Protein AF-A0A852PTX3-F1 (afdb_monomer_lite)

Foldseek 3Di:
DDDDDPDDPDPVVVVVVVVVVVCVVVVVVVVVVVVVVVVVVVVPDDPVNDPVQDDVVVVVVVVLCVPPDPVFFADDDPDSVVQVCCCVVPVDRPDFGCAQLQPRDGNAWHWAFLQDVVNVGDPDPLRTGTHHPVVSVCQVQLNDFLQSQQSHDNPSHDPVSSCSCVPPSVVSNVVVVVVVDPDDPDDQDPDPDLVNLVVLLVLCPRHAPAQDKGFPVSSLVVDDPVCSVVNVVQVVLCCVVVQWPWDDDDPTIIIHGHDRVV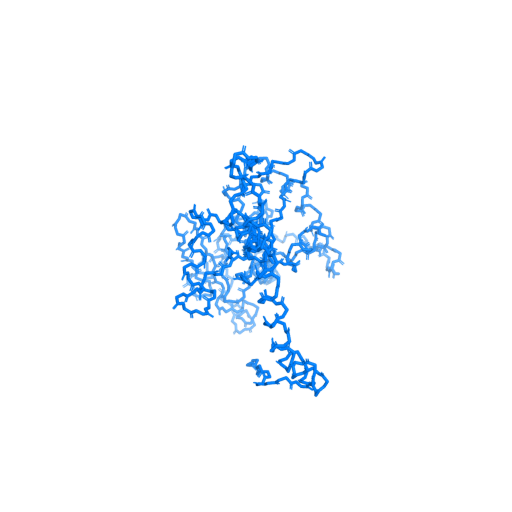VVCVVPVVSRRD

Radius of gyration: 26.73 Å; chains: 1; bounding box: 61×45×74 Å

Sequence (274 aa):
MIIYPKYPNDIYELEKIQNLLDKIPLYENKLQYLIHLVDQLISKVDRDMINPYLYPKDIGDIITKSFFVDIENKPHYKSAIDVFIDIRKYGVVKNRNISCEICGENRTIDKCHIVPRRLKGADHDKNYLYLCPTHHRLFDRFMLSKDEWCRIDWSDKFEISQKYALLTIYELHCRFWNNCSGYTRLEVPEDITEEFTLYLIDIVSECLPLGVGVYEKNFFSLLEDDSIPLMKIFIKVLIKNKVIFKFKNGKKNILLLQEDPKLLFQRNPNFFYI

InterPro domains:
  IPR003615 HNH nuclease [PF13391] (100-145)
  IPR003615 HNH nuclease [cd00085] (92-138)

Secondary structure (DSSP, 8-state):
-----SS-S-HHHHHHHHHHHHTHHHHHHHHHHHHHHHHHHHHHS-TTTS-TT--HHHHHHHHHHHHH--GGG-S--S-HHHHHHHHHHHSS---PPPPPTTT---SS-EEEESS-GGGT--SSGGGEEEE-HHHHHHHHTT---HHHHHHS--TTS-HHHHHHIIIIIIHHHHHHHHHH---------SS--HHHHHHHHHHHHHHS-BT-EEEHHHHHHTS-GGGHHHHHHHHHHHHHTTSEEEEEETTEEEEEE-S-HHHHHHH-GGGT--

Organism: Haemophilus haemolyticus (NCBI:txid726)

pLDDT: mean 73.8, std 17.06, range [30.17, 95.44]

Structure (mmCIF, N/CA/C/O backbone):
data_AF-A0A852PTX3-F1
#
_entry.id   AF-A0A852PTX3-F1
#
loop_
_atom_site.group_PDB
_atom_site.id
_atom_site.type_symbol
_atom_site.label_atom_id
_atom_site.label_alt_id
_atom_site.label_comp_id
_atom_site.label_asym_id
_atom_site.label_entity_id
_atom_site.label_seq_id
_atom_site.pdbx_PDB_ins_code
_atom_site.Cartn_x
_atom_site.Cartn_y
_atom_site.Cartn_z
_atom_site.occupancy
_atom_site.B_iso_or_equiv
_atom_site.auth_seq_id
_atom_site.auth_comp_id
_atom_site.auth_asym_id
_atom_site.auth_atom_id
_atom_site.pdbx_PDB_model_num
ATOM 1 N N . MET A 1 1 ? -15.906 -21.157 1.021 1.00 32.91 1 MET A N 1
ATOM 2 C CA . MET A 1 1 ? -15.021 -22.165 0.396 1.00 32.91 1 MET A CA 1
ATOM 3 C C . MET A 1 1 ? -15.110 -21.962 -1.111 1.00 32.91 1 MET A C 1
ATOM 5 O O . MET A 1 1 ? -16.145 -22.266 -1.684 1.00 32.91 1 MET A O 1
ATOM 9 N N . ILE A 1 2 ? -14.118 -21.316 -1.730 1.00 30.17 2 ILE A N 1
ATOM 10 C CA . ILE A 1 2 ? -14.159 -21.002 -3.167 1.00 30.17 2 ILE A CA 1
ATOM 11 C C . ILE A 1 2 ? -13.694 -22.247 -3.920 1.00 30.17 2 ILE A C 1
ATOM 13 O O . ILE A 1 2 ? -12.537 -22.649 -3.809 1.00 30.17 2 ILE A O 1
ATOM 17 N N . ILE A 1 3 ? -14.617 -22.892 -4.631 1.00 39.69 3 ILE A N 1
ATOM 18 C CA . ILE A 1 3 ? -14.316 -24.029 -5.499 1.00 39.69 3 ILE A CA 1
ATOM 19 C C . ILE A 1 3 ? -13.755 -23.441 -6.794 1.00 39.69 3 ILE A C 1
ATOM 21 O O . ILE A 1 3 ? -14.498 -22.877 -7.593 1.00 39.69 3 ILE A O 1
ATOM 25 N N . TYR A 1 4 ? -12.439 -23.525 -6.983 1.00 34.66 4 TYR A N 1
ATOM 26 C CA . TYR A 1 4 ? -11.831 -23.206 -8.273 1.00 34.66 4 TYR A CA 1
ATOM 27 C C . TYR A 1 4 ? -12.361 -24.177 -9.343 1.00 34.66 4 TYR A C 1
ATOM 29 O O . TYR A 1 4 ? -12.444 -25.381 -9.069 1.00 34.66 4 TYR A O 1
ATOM 37 N N . PRO A 1 5 ? -12.705 -23.702 -10.553 1.00 41.44 5 PRO A N 1
ATOM 38 C CA . PRO A 1 5 ? -13.064 -24.592 -11.648 1.00 41.44 5 PRO A CA 1
ATOM 39 C C . PRO A 1 5 ? -11.854 -25.460 -12.002 1.00 41.44 5 PRO A C 1
ATOM 41 O O . PRO A 1 5 ? -10.732 -24.969 -12.122 1.00 41.44 5 PRO A O 1
ATOM 44 N N . LYS A 1 6 ? -12.075 -26.775 -12.104 1.00 51.38 6 LYS A N 1
ATOM 45 C CA . LYS A 1 6 ? -10.986 -27.749 -12.219 1.00 51.38 6 LYS A CA 1
ATOM 46 C C . LYS A 1 6 ? -10.298 -27.768 -13.587 1.00 51.38 6 LYS A C 1
ATOM 48 O O . LYS A 1 6 ? -9.171 -28.222 -13.602 1.00 51.38 6 LYS A O 1
ATOM 53 N N . TYR A 1 7 ? -10.910 -27.293 -14.675 1.00 53.22 7 TYR A N 1
ATOM 54 C CA . TYR A 1 7 ? -10.363 -27.226 -16.049 1.00 53.22 7 TYR A CA 1
ATOM 55 C C . TYR A 1 7 ? -11.275 -26.308 -16.913 1.00 53.22 7 TYR A C 1
ATOM 57 O O . TYR A 1 7 ? -12.363 -25.973 -16.436 1.00 53.22 7 TYR A O 1
ATOM 65 N N . PRO A 1 8 ? -10.852 -25.830 -18.108 1.00 50.97 8 PRO A N 1
ATOM 66 C CA . PRO A 1 8 ? -11.501 -24.708 -18.806 1.00 50.97 8 PRO A CA 1
ATOM 67 C C . PRO A 1 8 ? -12.912 -25.043 -19.322 1.00 50.97 8 PRO A C 1
ATOM 69 O O . PRO A 1 8 ? -13.149 -26.122 -19.857 1.00 50.97 8 PRO A O 1
ATOM 72 N N . ASN A 1 9 ? -13.840 -24.093 -19.158 1.00 54.03 9 ASN A N 1
ATOM 73 C CA . ASN A 1 9 ? -15.271 -24.216 -19.486 1.00 54.03 9 ASN A CA 1
ATOM 74 C C . ASN A 1 9 ? -15.617 -23.830 -20.938 1.00 54.03 9 ASN A C 1
ATOM 76 O O . ASN A 1 9 ? -16.797 -23.739 -21.272 1.00 54.03 9 ASN A O 1
ATOM 80 N N . ASP A 1 10 ? -14.622 -23.571 -21.787 1.00 69.44 10 ASP A N 1
ATOM 81 C CA . ASP A 1 10 ? -14.840 -23.080 -23.145 1.00 69.44 10 ASP A CA 1
ATOM 82 C C . ASP A 1 10 ? -14.182 -24.013 -24.172 1.00 69.44 10 ASP A C 1
ATOM 84 O O . ASP A 1 10 ? -12.959 -24.091 -24.299 1.00 69.44 10 ASP A O 1
ATOM 88 N N . ILE A 1 11 ? -15.023 -24.748 -24.904 1.00 73.62 11 ILE A N 1
ATOM 89 C CA . ILE A 1 11 ? -14.606 -25.659 -25.979 1.00 73.62 11 ILE A CA 1
ATOM 90 C C . ILE A 1 11 ? -13.847 -24.889 -27.067 1.00 73.62 11 ILE A C 1
ATOM 92 O O . ILE A 1 11 ? -12.874 -25.405 -27.608 1.00 73.62 11 ILE A O 1
ATOM 96 N N . TYR A 1 12 ? -14.218 -23.634 -27.328 1.00 72.38 12 TYR A N 1
ATOM 97 C CA . TYR A 1 12 ? -13.541 -22.794 -28.311 1.00 72.38 12 TYR A CA 1
ATOM 98 C C . TYR A 1 12 ? -12.137 -22.384 -27.843 1.00 72.38 12 TYR A C 1
ATOM 100 O O . TYR A 1 12 ? -11.197 -22.305 -28.637 1.00 72.38 12 TYR A O 1
ATOM 108 N N . GLU A 1 13 ? -11.961 -22.168 -26.537 1.00 67.50 13 GLU A N 1
ATOM 109 C CA . GLU A 1 13 ? -10.646 -21.923 -25.942 1.00 67.50 13 GLU A CA 1
ATOM 110 C C . GLU A 1 13 ? -9.754 -23.168 -26.050 1.00 67.50 13 GLU A C 1
ATOM 112 O O . GLU A 1 13 ? -8.595 -23.055 -26.454 1.00 67.50 13 GLU A O 1
ATOM 117 N N . LEU A 1 14 ? -10.299 -24.359 -25.782 1.00 73.44 14 LEU A N 1
ATOM 118 C CA . LEU A 1 14 ? -9.588 -25.631 -25.949 1.00 73.44 14 LEU A CA 1
ATOM 119 C C . LEU A 1 14 ? -9.202 -25.902 -27.408 1.00 73.44 14 LEU A C 1
ATOM 121 O O . LEU A 1 14 ? -8.063 -26.281 -27.671 1.00 73.44 14 LEU A O 1
ATOM 125 N N . GLU A 1 15 ? -10.100 -25.656 -28.363 1.00 80.50 15 GLU A N 1
ATOM 126 C CA . GLU A 1 15 ? -9.812 -25.771 -29.799 1.00 80.50 15 GLU A CA 1
ATOM 127 C C . GLU A 1 15 ? -8.724 -24.789 -30.239 1.00 80.50 15 GLU A C 1
ATOM 129 O O . GLU A 1 15 ? -7.826 -25.142 -31.005 1.00 80.50 15 GLU A O 1
ATOM 134 N N . LYS A 1 16 ? -8.753 -23.557 -29.720 1.00 76.62 16 LYS A N 1
ATOM 135 C CA . LYS A 1 16 ? -7.721 -22.555 -29.990 1.00 76.62 16 LYS A CA 1
ATOM 136 C C . LYS A 1 16 ? -6.372 -22.961 -29.398 1.00 76.62 16 LYS A C 1
ATOM 138 O O . LYS A 1 16 ? -5.353 -22.796 -30.070 1.00 76.62 16 LYS A O 1
ATOM 143 N N . ILE A 1 17 ? -6.353 -23.497 -28.176 1.00 71.25 17 ILE A N 1
ATOM 144 C CA . ILE A 1 17 ? -5.142 -24.042 -27.550 1.00 71.25 17 ILE A CA 1
ATOM 145 C C . ILE A 1 17 ? -4.606 -25.199 -28.396 1.00 71.25 17 ILE A C 1
ATOM 147 O O . ILE A 1 17 ? -3.434 -25.170 -28.760 1.00 71.25 17 ILE A O 1
ATOM 151 N N . GLN A 1 18 ? -5.450 -26.157 -28.784 1.00 78.88 18 GLN A N 1
ATOM 152 C CA . GLN A 1 18 ? -5.039 -27.290 -29.613 1.00 78.88 18 GLN A CA 1
ATOM 153 C C . GLN A 1 18 ? -4.481 -26.828 -30.966 1.00 78.88 18 GLN A C 1
ATOM 155 O O . GLN A 1 18 ? -3.397 -27.245 -31.351 1.00 78.88 18 GLN A O 1
ATOM 160 N N . ASN A 1 19 ? -5.131 -25.871 -31.633 1.00 85.38 19 ASN A N 1
ATOM 161 C CA . ASN A 1 19 ? -4.648 -25.298 -32.893 1.00 85.38 19 ASN A CA 1
ATOM 162 C C . ASN A 1 19 ? -3.264 -24.633 -32.751 1.00 85.38 19 ASN A C 1
ATOM 164 O O . ASN A 1 19 ? -2.439 -24.688 -33.663 1.00 85.38 19 ASN A O 1
ATOM 168 N N . LEU A 1 20 ? -3.000 -23.986 -31.611 1.00 77.31 20 LEU A N 1
ATOM 169 C CA . LEU A 1 20 ? -1.688 -23.413 -31.309 1.00 77.31 20 LEU A CA 1
ATOM 170 C C . LEU A 1 20 ? -0.644 -24.498 -31.026 1.00 77.31 20 LEU A C 1
ATOM 172 O O . LEU A 1 20 ? 0.483 -24.370 -31.504 1.00 77.31 20 LEU A O 1
ATOM 176 N N . LEU A 1 21 ? -1.017 -25.559 -30.303 1.00 75.00 21 LEU A N 1
ATOM 177 C CA . LEU A 1 21 ? -0.154 -26.715 -30.051 1.00 75.00 21 LEU A CA 1
ATOM 178 C C . LEU A 1 21 ? 0.216 -27.430 -31.359 1.00 75.00 21 LEU A C 1
ATOM 180 O O . LEU A 1 21 ? 1.389 -27.711 -31.592 1.00 75.00 21 LEU A O 1
ATOM 184 N N . ASP A 1 22 ? -0.743 -27.618 -32.263 1.00 87.44 22 ASP A N 1
ATOM 185 C CA . ASP A 1 22 ? -0.532 -28.254 -33.570 1.00 87.44 22 ASP A CA 1
ATOM 186 C C . ASP A 1 22 ? 0.402 -27.436 -34.481 1.00 87.44 22 ASP A C 1
ATOM 188 O O . ASP A 1 22 ? 1.030 -27.970 -35.397 1.00 87.44 22 ASP A O 1
ATOM 192 N N . LYS A 1 23 ? 0.532 -26.127 -34.225 1.00 87.62 23 LYS A N 1
ATOM 193 C CA . LYS A 1 23 ? 1.449 -25.227 -34.940 1.00 87.62 23 LYS A CA 1
ATOM 194 C C . LYS A 1 23 ? 2.861 -25.198 -34.360 1.00 87.62 23 LYS A C 1
ATOM 196 O O . LYS A 1 23 ? 3.737 -24.614 -34.998 1.00 87.62 23 LYS A O 1
ATOM 201 N N . ILE A 1 24 ? 3.117 -25.827 -33.210 1.00 81.25 24 ILE A N 1
ATOM 202 C CA . ILE A 1 24 ? 4.458 -25.877 -32.604 1.00 81.25 24 ILE A CA 1
ATOM 203 C C . ILE A 1 24 ? 5.515 -26.392 -33.595 1.00 81.25 24 ILE A C 1
ATOM 205 O O . ILE A 1 24 ? 6.498 -25.677 -33.788 1.00 81.25 24 ILE A O 1
ATOM 209 N N . PRO A 1 25 ? 5.319 -27.515 -34.318 1.00 87.44 25 PRO A N 1
ATOM 210 C CA . PRO A 1 25 ? 6.324 -28.010 -35.264 1.00 87.44 25 PRO A CA 1
ATOM 211 C C . PRO A 1 25 ? 6.615 -27.023 -36.401 1.00 87.44 25 PRO A C 1
ATOM 213 O O . PRO A 1 25 ? 7.753 -26.880 -36.847 1.00 87.44 25 PRO A O 1
ATOM 216 N N . LEU A 1 26 ? 5.588 -26.296 -36.861 1.00 85.06 26 LEU A N 1
ATOM 217 C CA . LEU A 1 26 ? 5.744 -25.248 -37.868 1.00 85.06 26 LEU A CA 1
ATOM 218 C C . LEU A 1 26 ? 6.572 -24.079 -37.321 1.00 85.06 26 LEU A C 1
ATOM 220 O O . LEU A 1 26 ? 7.432 -23.553 -38.030 1.00 85.06 26 LEU A O 1
ATOM 224 N N . TYR A 1 27 ? 6.322 -23.660 -36.081 1.00 74.81 27 TYR A N 1
ATOM 225 C CA . TYR A 1 27 ? 7.092 -22.596 -35.442 1.00 74.81 27 TYR A CA 1
ATOM 226 C C . TYR A 1 27 ? 8.535 -23.015 -35.170 1.00 74.81 27 TYR A C 1
ATOM 228 O O . TYR A 1 27 ? 9.437 -22.233 -35.455 1.00 74.81 27 TYR A O 1
ATOM 236 N N . GLU A 1 28 ? 8.770 -24.246 -34.716 1.00 76.94 28 GLU A N 1
ATOM 237 C CA . GLU A 1 28 ? 10.115 -24.802 -34.550 1.00 76.94 28 GLU A CA 1
ATOM 238 C C . GLU A 1 28 ? 10.873 -24.826 -35.878 1.00 76.94 28 GLU A C 1
ATOM 240 O O . GLU A 1 28 ? 12.015 -24.375 -35.941 1.00 76.94 28 GLU A O 1
ATOM 245 N N . ASN A 1 29 ? 10.228 -25.260 -36.965 1.00 84.56 29 ASN A N 1
ATOM 246 C CA . ASN A 1 29 ? 10.838 -25.264 -38.292 1.00 84.56 29 ASN A CA 1
ATOM 247 C C . ASN A 1 29 ? 11.201 -23.844 -38.760 1.00 84.56 29 ASN A C 1
ATOM 249 O O . ASN A 1 29 ? 12.322 -23.602 -39.207 1.00 84.56 29 ASN A O 1
ATOM 253 N N . LYS A 1 30 ? 10.289 -22.878 -38.586 1.00 78.75 30 LYS A N 1
ATOM 254 C CA . LYS A 1 30 ? 10.558 -21.468 -38.908 1.00 78.75 30 LYS A CA 1
ATOM 255 C C . LYS A 1 30 ? 11.680 -20.878 -38.056 1.00 78.75 30 LYS A C 1
ATOM 257 O O . LYS A 1 30 ? 12.469 -20.091 -38.571 1.00 78.75 30 LYS A O 1
ATOM 262 N N . LEU A 1 31 ? 11.767 -21.258 -36.783 1.00 70.56 31 LEU A N 1
ATOM 263 C CA . LEU A 1 31 ? 12.832 -20.822 -35.885 1.00 70.56 31 LEU A CA 1
ATOM 264 C C . LEU A 1 31 ? 14.187 -21.388 -36.326 1.00 70.56 31 LEU A C 1
ATOM 266 O O . LEU A 1 31 ? 15.156 -20.643 -36.417 1.00 70.56 31 LEU A O 1
ATOM 270 N N . GLN A 1 32 ? 14.245 -22.678 -36.668 1.00 75.50 32 GLN A N 1
ATOM 271 C CA . GLN A 1 32 ? 15.450 -23.317 -37.205 1.00 75.50 32 GLN A CA 1
ATOM 272 C C . GLN A 1 32 ? 15.889 -22.677 -38.524 1.00 75.50 32 GLN A C 1
ATOM 274 O O . GLN A 1 32 ? 17.072 -22.417 -38.727 1.00 75.50 32 GLN A O 1
ATOM 279 N N . TYR A 1 33 ? 14.938 -22.350 -39.401 1.00 78.50 33 TYR A N 1
ATOM 280 C CA . TYR A 1 33 ? 15.227 -21.634 -40.639 1.00 78.50 33 TYR A CA 1
ATOM 281 C C . TYR A 1 33 ? 15.772 -20.222 -40.381 1.00 78.50 33 TYR A C 1
ATOM 283 O O . TYR A 1 33 ? 16.738 -19.808 -41.017 1.00 78.50 33 TYR A O 1
ATOM 291 N N . LEU A 1 34 ? 15.206 -19.493 -39.415 1.00 68.12 34 LEU A N 1
ATOM 292 C CA . LEU A 1 34 ? 15.720 -18.185 -39.011 1.00 68.12 34 LEU A CA 1
ATOM 293 C C . LEU A 1 34 ? 17.148 -18.286 -38.458 1.00 68.12 34 LEU A C 1
ATOM 295 O O . LEU A 1 34 ? 18.000 -17.500 -38.861 1.00 68.12 34 LEU A O 1
ATOM 299 N N . ILE A 1 35 ? 17.422 -19.262 -37.586 1.00 69.38 35 ILE A N 1
ATOM 300 C CA . ILE A 1 35 ? 18.769 -19.529 -37.056 1.00 69.38 35 ILE A CA 1
ATOM 301 C C . ILE A 1 35 ? 19.737 -19.813 -38.208 1.00 69.38 35 ILE A C 1
ATOM 303 O O . ILE A 1 35 ? 20.794 -19.196 -38.284 1.00 69.38 35 ILE A O 1
ATOM 307 N N . HIS A 1 36 ? 19.339 -20.657 -39.162 1.00 76.62 36 HIS A N 1
ATOM 308 C CA . HIS A 1 36 ? 20.147 -20.954 -40.340 1.00 76.62 36 HIS A CA 1
ATOM 309 C C . HIS A 1 36 ? 20.474 -19.703 -41.173 1.00 76.62 36 HIS A C 1
ATOM 311 O O . HIS A 1 36 ? 21.617 -19.518 -41.589 1.00 76.62 36 HIS A O 1
ATOM 317 N N . LEU A 1 37 ? 19.494 -18.822 -41.406 1.00 73.69 37 LEU A N 1
ATOM 318 C CA . LEU A 1 37 ? 19.716 -17.558 -42.118 1.00 73.69 37 LEU A CA 1
ATOM 319 C C . LEU A 1 37 ? 20.664 -16.623 -41.358 1.00 73.69 37 LEU A C 1
ATOM 321 O O . LEU A 1 37 ? 21.504 -15.968 -41.976 1.00 73.69 37 LEU A O 1
ATOM 325 N N . VAL A 1 38 ? 20.543 -16.572 -40.030 1.00 66.62 38 VAL A N 1
ATOM 326 C CA . VAL A 1 38 ? 21.431 -15.792 -39.161 1.00 66.62 38 VAL A CA 1
ATOM 327 C C . VAL A 1 38 ? 22.860 -16.335 -39.227 1.00 66.62 38 VAL A C 1
ATOM 329 O O . VAL A 1 38 ? 23.785 -15.553 -39.433 1.00 66.62 38 VAL A O 1
ATOM 332 N N . ASP A 1 39 ? 23.049 -17.653 -39.162 1.00 69.94 39 ASP A N 1
ATOM 333 C CA . ASP A 1 39 ? 24.366 -18.290 -39.283 1.00 69.94 39 ASP A CA 1
ATOM 334 C C . ASP A 1 39 ? 25.003 -18.036 -40.657 1.00 69.94 39 ASP A C 1
ATOM 336 O O . ASP A 1 39 ? 26.191 -17.711 -40.749 1.00 69.94 39 ASP A O 1
ATOM 340 N N . GLN A 1 40 ? 24.214 -18.108 -41.737 1.00 74.69 40 GLN A N 1
ATOM 341 C CA . GLN A 1 40 ? 24.683 -17.754 -43.079 1.00 74.69 40 GLN A CA 1
ATOM 342 C C . GLN A 1 40 ? 25.111 -16.287 -43.172 1.00 74.69 40 GLN A C 1
ATOM 344 O O . GLN A 1 40 ? 26.142 -15.993 -43.779 1.00 74.69 40 GLN A O 1
ATOM 349 N N . LEU A 1 41 ? 24.342 -15.370 -42.582 1.00 68.75 41 LEU A N 1
ATOM 350 C CA . LEU A 1 41 ? 24.697 -13.954 -42.513 1.00 68.75 41 LEU A CA 1
ATOM 351 C C . LEU A 1 41 ? 26.013 -13.766 -41.761 1.00 68.75 41 LEU A C 1
ATOM 353 O O . LEU A 1 41 ? 26.933 -13.185 -42.326 1.00 68.75 41 LEU A O 1
ATOM 357 N N . ILE A 1 42 ? 26.143 -14.333 -40.558 1.00 61.72 42 ILE A N 1
ATOM 358 C CA . ILE A 1 42 ? 27.364 -14.270 -39.738 1.00 61.72 42 ILE A CA 1
ATOM 359 C C . ILE A 1 42 ? 28.576 -14.806 -40.508 1.00 61.72 42 ILE A C 1
ATOM 361 O O . ILE A 1 42 ? 29.643 -14.205 -40.457 1.00 61.72 42 ILE A O 1
ATOM 365 N N . SER A 1 43 ? 28.418 -15.903 -41.257 1.00 66.19 43 SER A N 1
ATOM 366 C CA . SER A 1 43 ? 29.511 -16.505 -42.036 1.00 66.19 43 SER A CA 1
ATOM 367 C C . SER A 1 43 ? 29.997 -15.641 -43.206 1.00 66.19 43 SER A C 1
ATOM 369 O O . SER A 1 43 ? 31.123 -15.814 -43.667 1.00 66.19 43 SER A O 1
ATOM 371 N N . LYS A 1 44 ? 29.149 -14.725 -43.692 1.00 68.38 44 LYS A N 1
ATOM 372 C CA . LYS A 1 44 ? 29.444 -13.801 -44.797 1.00 68.38 44 LYS A CA 1
ATOM 373 C C . LYS A 1 44 ? 29.924 -12.435 -44.322 1.00 68.38 44 LYS A C 1
ATOM 375 O O . LYS A 1 44 ? 30.348 -11.637 -45.154 1.00 68.38 44 LYS A O 1
ATOM 380 N N . VAL A 1 45 ? 29.824 -12.144 -43.027 1.00 60.16 45 VAL A N 1
ATOM 381 C CA . VAL A 1 45 ? 30.334 -10.890 -42.485 1.00 60.16 45 VAL A CA 1
ATOM 382 C C . VAL A 1 45 ? 31.811 -11.072 -42.159 1.00 60.16 45 VAL A C 1
ATOM 384 O O . VAL A 1 45 ? 32.183 -11.928 -41.356 1.00 60.16 45 VAL A O 1
ATOM 387 N N . ASP A 1 46 ? 32.655 -10.272 -42.806 1.00 56.22 46 ASP A N 1
ATOM 388 C CA . ASP A 1 46 ? 34.084 -10.243 -42.520 1.00 56.22 46 ASP A CA 1
ATOM 389 C C . ASP A 1 46 ? 34.294 -9.797 -41.066 1.00 56.22 46 ASP A C 1
ATOM 391 O O . ASP A 1 46 ? 33.733 -8.782 -40.639 1.00 56.22 46 ASP A O 1
ATOM 395 N N . ARG A 1 47 ? 35.050 -10.572 -40.279 1.00 54.94 47 ARG A N 1
ATOM 396 C CA . ARG A 1 47 ? 35.172 -10.353 -38.822 1.00 54.94 47 ARG A CA 1
ATOM 397 C C . ARG A 1 47 ? 35.745 -8.977 -38.491 1.00 54.94 47 ARG A C 1
ATOM 399 O O . ARG A 1 47 ? 35.429 -8.439 -37.435 1.00 54.94 47 ARG A O 1
ATOM 406 N N . ASP A 1 48 ? 36.503 -8.403 -39.419 1.00 56.31 48 ASP A N 1
ATOM 407 C CA . ASP A 1 48 ? 37.131 -7.089 -39.292 1.00 56.31 48 ASP A CA 1
ATOM 408 C C . ASP A 1 48 ? 36.179 -5.924 -39.640 1.00 56.31 48 ASP A C 1
ATOM 410 O O . ASP A 1 48 ? 36.490 -4.766 -39.363 1.00 56.31 48 ASP A O 1
ATOM 414 N N . MET A 1 49 ? 34.994 -6.210 -40.202 1.00 54.34 49 MET A N 1
ATOM 415 C CA . MET A 1 49 ? 33.934 -5.225 -40.480 1.00 54.34 49 MET A CA 1
ATOM 416 C C . MET A 1 49 ? 32.789 -5.237 -39.458 1.00 54.34 49 MET A C 1
ATOM 418 O O . MET A 1 49 ? 31.914 -4.367 -39.495 1.00 54.34 49 MET A O 1
ATOM 422 N N . ILE A 1 50 ? 32.780 -6.192 -38.525 1.00 51.78 50 ILE A N 1
ATOM 423 C CA . ILE A 1 50 ? 31.804 -6.223 -37.433 1.00 51.78 50 ILE A CA 1
ATOM 424 C C . ILE A 1 50 ? 32.268 -5.243 -36.360 1.00 51.78 50 ILE A C 1
ATOM 426 O O . ILE A 1 50 ? 33.287 -5.452 -35.705 1.00 51.78 50 ILE A O 1
ATOM 430 N N . ASN A 1 51 ? 31.495 -4.175 -36.151 1.00 50.06 51 ASN A N 1
ATOM 431 C CA . ASN A 1 51 ? 31.660 -3.315 -34.983 1.00 50.06 51 ASN A CA 1
ATOM 432 C C . ASN A 1 51 ? 31.632 -4.218 -33.725 1.00 50.06 51 ASN A C 1
ATOM 434 O O . ASN A 1 51 ? 30.649 -4.947 -33.574 1.00 50.06 51 ASN A O 1
ATOM 438 N N . PRO A 1 52 ? 32.660 -4.219 -32.851 1.00 51.00 52 PRO A N 1
ATOM 439 C CA . PRO A 1 52 ? 32.892 -5.224 -31.793 1.00 51.00 52 PRO A CA 1
ATOM 440 C C . PRO A 1 52 ? 31.774 -5.432 -30.746 1.00 51.00 52 PRO A C 1
ATOM 442 O O . PRO A 1 52 ? 31.959 -6.190 -29.797 1.00 51.00 52 PRO A O 1
ATOM 445 N N . TYR A 1 53 ? 30.616 -4.793 -30.912 1.00 49.28 53 TYR A N 1
ATOM 446 C CA . TYR A 1 53 ? 29.448 -4.824 -30.032 1.00 49.28 53 TYR A CA 1
ATOM 447 C C . TYR A 1 53 ? 28.263 -5.665 -30.553 1.00 49.28 53 TYR A C 1
ATOM 449 O O . TYR A 1 53 ? 27.174 -5.572 -29.990 1.00 49.28 53 TYR A O 1
ATOM 457 N N . LEU A 1 54 ? 28.423 -6.427 -31.644 1.00 48.34 54 LEU A N 1
ATOM 458 C CA . LEU A 1 54 ? 27.353 -7.243 -32.244 1.00 48.34 54 LEU A CA 1
ATOM 459 C C . LEU A 1 54 ? 27.822 -8.684 -32.506 1.00 48.34 54 LEU A C 1
ATOM 461 O O . LEU A 1 54 ? 27.905 -9.150 -33.641 1.00 48.34 54 LEU A O 1
ATOM 465 N N . TYR A 1 55 ? 28.139 -9.408 -31.437 1.00 51.38 55 TYR A N 1
ATOM 466 C CA . TYR A 1 55 ? 28.345 -10.852 -31.473 1.00 51.38 55 TYR A CA 1
ATOM 467 C C . TYR A 1 55 ? 27.005 -11.609 -31.586 1.00 51.38 55 TYR A C 1
ATOM 469 O O . TYR A 1 55 ? 25.965 -11.120 -31.151 1.00 51.38 55 TYR A O 1
ATOM 477 N N . PRO A 1 56 ? 26.992 -12.864 -32.072 1.00 47.66 56 PRO A N 1
ATOM 478 C CA . PRO A 1 56 ? 25.791 -13.716 -32.076 1.00 47.66 56 PRO A CA 1
ATOM 479 C C . PRO A 1 56 ? 25.184 -13.922 -30.678 1.00 47.66 56 PRO A C 1
ATOM 481 O O . PRO A 1 56 ? 23.971 -14.064 -30.528 1.00 47.66 56 PRO A O 1
ATOM 484 N N . LYS A 1 57 ? 26.027 -13.868 -29.636 1.00 48.28 57 LYS A N 1
ATOM 485 C CA . LYS A 1 57 ? 25.596 -13.820 -28.235 1.00 48.28 57 LYS A CA 1
ATOM 486 C C . LYS A 1 57 ? 24.783 -12.559 -27.931 1.00 48.28 57 LYS A C 1
ATOM 488 O O . LYS A 1 57 ? 23.813 -12.657 -27.195 1.00 48.28 57 LYS A O 1
ATOM 493 N N . ASP A 1 58 ? 25.112 -11.425 -28.544 1.00 51.41 58 ASP A N 1
ATOM 494 C CA . ASP A 1 58 ? 24.369 -10.174 -28.391 1.00 51.41 58 ASP A CA 1
ATOM 495 C C . ASP A 1 58 ? 23.006 -10.246 -29.084 1.00 51.41 58 ASP A C 1
ATOM 497 O O . ASP A 1 58 ? 22.038 -9.724 -28.551 1.00 51.41 58 ASP A O 1
ATOM 501 N N . ILE A 1 59 ? 22.878 -10.961 -30.210 1.00 53.28 59 ILE A N 1
ATOM 502 C CA . ILE A 1 59 ? 21.572 -11.232 -30.845 1.00 53.28 59 ILE A CA 1
ATOM 503 C C . ILE A 1 59 ? 20.726 -12.151 -29.957 1.00 53.28 59 ILE A C 1
ATOM 505 O O . ILE A 1 59 ? 19.554 -11.865 -29.718 1.00 53.28 59 ILE A O 1
ATOM 509 N N . GLY A 1 60 ? 21.321 -13.222 -29.423 1.00 51.84 60 GLY A N 1
ATOM 510 C CA . GLY A 1 60 ? 20.674 -14.090 -28.438 1.00 51.84 60 GLY A CA 1
ATOM 511 C C . GLY A 1 60 ? 20.261 -13.330 -27.176 1.00 51.84 60 GLY A C 1
ATOM 512 O O . GLY A 1 60 ? 19.147 -13.517 -26.694 1.00 51.84 60 GLY A O 1
ATOM 513 N N . ASP A 1 61 ? 21.101 -12.418 -26.690 1.00 51.47 61 ASP A N 1
ATOM 514 C CA . ASP A 1 61 ? 20.819 -11.543 -25.552 1.00 51.47 61 ASP A CA 1
ATOM 515 C C . ASP A 1 61 ? 19.753 -10.494 -25.890 1.00 51.47 61 ASP A C 1
ATOM 517 O O . ASP A 1 61 ? 18.938 -10.186 -25.029 1.00 51.47 61 ASP A O 1
ATOM 521 N N . ILE A 1 62 ? 19.711 -9.956 -27.113 1.00 53.25 62 ILE A N 1
ATOM 522 C CA . ILE A 1 62 ? 18.670 -9.029 -27.583 1.00 53.25 62 ILE A CA 1
ATOM 523 C C . ILE A 1 62 ? 17.331 -9.753 -27.660 1.00 53.25 62 ILE A C 1
ATOM 525 O O . ILE A 1 62 ? 16.368 -9.274 -27.080 1.00 53.25 62 ILE A O 1
ATOM 529 N N . ILE A 1 63 ? 17.270 -10.927 -28.291 1.00 54.38 63 ILE A N 1
ATOM 530 C CA . ILE A 1 63 ? 16.064 -11.765 -28.343 1.00 54.38 63 ILE A CA 1
ATOM 531 C C . ILE A 1 63 ? 15.637 -12.122 -26.915 1.00 54.38 63 ILE A C 1
ATOM 533 O O . ILE A 1 63 ? 14.487 -11.928 -26.535 1.00 54.38 63 ILE A O 1
ATOM 537 N N . THR A 1 64 ? 16.573 -12.550 -26.070 1.00 49.16 64 THR A N 1
ATOM 538 C CA . THR A 1 64 ? 16.271 -12.891 -24.677 1.00 49.16 64 THR A CA 1
ATOM 539 C C . THR A 1 64 ? 15.775 -11.674 -23.892 1.00 49.16 64 THR A C 1
ATOM 541 O O . THR A 1 64 ? 14.821 -11.790 -23.129 1.00 49.16 64 THR A O 1
ATOM 544 N N . LYS A 1 65 ? 16.348 -10.487 -24.123 1.00 49.94 65 LYS A N 1
ATOM 545 C CA . LYS A 1 65 ? 15.866 -9.216 -23.565 1.00 49.94 65 LYS A CA 1
ATOM 546 C C . LYS A 1 65 ? 14.474 -8.853 -24.077 1.00 49.94 65 LYS A C 1
ATOM 548 O O . LYS A 1 65 ? 13.621 -8.461 -23.298 1.00 49.94 65 LYS A O 1
ATOM 553 N N . SER A 1 66 ? 14.208 -9.029 -25.361 1.00 52.00 66 SER A N 1
ATOM 554 C CA . SER A 1 66 ? 12.920 -8.692 -25.963 1.00 52.00 66 SER A CA 1
ATOM 555 C C . SER A 1 66 ? 11.787 -9.640 -25.558 1.00 52.00 66 SER A C 1
ATOM 557 O O . SER A 1 66 ? 10.641 -9.207 -25.544 1.00 52.00 66 SER A O 1
ATOM 559 N N . PHE A 1 67 ? 12.082 -10.906 -25.235 1.00 48.50 67 PHE A N 1
ATOM 560 C CA . PHE A 1 67 ? 11.063 -11.917 -24.907 1.00 48.50 67 PHE A CA 1
ATOM 561 C C . PHE A 1 67 ? 10.954 -12.265 -23.416 1.00 48.50 67 PHE A C 1
ATOM 563 O O . PHE A 1 67 ? 9.878 -12.649 -22.968 1.00 48.50 67 PHE A O 1
ATOM 570 N N . PHE A 1 68 ? 12.044 -12.174 -22.648 1.00 47.75 68 PHE A N 1
ATOM 571 C CA . PHE A 1 68 ? 12.090 -12.635 -21.249 1.00 47.75 68 PHE A CA 1
ATOM 572 C C . PHE A 1 68 ? 12.438 -11.545 -20.251 1.00 47.75 68 PHE A C 1
ATOM 574 O O . PHE A 1 68 ? 12.443 -11.793 -19.043 1.00 47.75 68 PHE A O 1
ATOM 581 N N . VAL A 1 69 ? 12.753 -10.350 -20.733 1.00 47.25 69 VAL A N 1
ATOM 582 C CA . VAL A 1 69 ? 13.079 -9.239 -19.866 1.00 47.25 69 VAL A CA 1
ATOM 583 C C . VAL A 1 69 ? 11.901 -8.279 -19.829 1.00 47.25 69 VAL A C 1
ATOM 585 O O . VAL A 1 69 ? 11.953 -7.167 -20.338 1.00 47.25 69 VAL A O 1
ATOM 588 N N . ASP A 1 70 ? 10.877 -8.680 -19.077 1.00 46.25 70 ASP A N 1
ATOM 589 C CA . ASP A 1 70 ? 10.186 -7.708 -18.234 1.00 46.25 70 ASP A CA 1
ATOM 590 C C . ASP A 1 70 ? 11.176 -7.297 -17.128 1.00 46.25 70 ASP A C 1
ATOM 592 O O . ASP A 1 70 ? 11.151 -7.770 -15.990 1.00 46.25 70 ASP A O 1
ATOM 596 N N . ILE A 1 71 ? 12.112 -6.417 -17.515 1.00 46.78 71 ILE A N 1
ATOM 597 C CA . ILE A 1 71 ? 13.060 -5.679 -16.654 1.00 46.78 71 ILE A CA 1
ATOM 598 C C . ILE A 1 71 ? 12.303 -4.887 -15.583 1.00 46.78 71 ILE A C 1
ATOM 600 O O . ILE A 1 71 ? 12.895 -4.411 -14.613 1.00 46.78 71 ILE A O 1
ATOM 604 N N . GLU A 1 72 ? 11.000 -4.691 -15.773 1.00 45.78 72 GLU A N 1
ATOM 605 C CA . GLU A 1 72 ? 10.327 -3.566 -15.172 1.00 45.78 72 GLU A CA 1
ATOM 606 C C . GLU A 1 72 ? 10.194 -3.685 -13.659 1.00 45.78 72 GLU A C 1
ATOM 608 O O . GLU A 1 72 ? 10.210 -2.637 -13.042 1.00 45.78 72 GLU A O 1
ATOM 613 N N . ASN A 1 73 ? 10.203 -4.859 -13.003 1.00 50.78 73 ASN A N 1
ATOM 614 C CA . ASN A 1 73 ? 9.790 -4.922 -11.584 1.00 50.78 73 ASN A CA 1
ATOM 615 C C . ASN A 1 73 ? 10.547 -5.893 -10.647 1.00 50.78 73 ASN A C 1
ATOM 617 O O . ASN A 1 73 ? 9.929 -6.508 -9.775 1.00 50.78 73 ASN A O 1
ATOM 621 N N . LYS A 1 74 ? 11.883 -6.025 -10.751 1.00 52.12 74 LYS A N 1
ATOM 622 C CA . LYS A 1 74 ? 12.689 -6.778 -9.753 1.00 52.12 74 LYS A CA 1
ATOM 623 C C . LYS A 1 74 ? 13.937 -6.025 -9.267 1.00 52.12 74 LYS A C 1
ATOM 625 O O . LYS A 1 74 ? 14.584 -5.388 -10.094 1.00 52.12 74 LYS A O 1
ATOM 630 N N . PRO A 1 75 ? 14.351 -6.152 -7.981 1.00 49.25 75 PRO A N 1
ATOM 631 C CA . PRO A 1 75 ? 15.521 -5.456 -7.456 1.00 49.25 75 PRO A CA 1
ATOM 632 C C . PRO A 1 75 ? 16.820 -6.261 -7.624 1.00 49.25 75 PRO A C 1
ATOM 634 O O . PRO A 1 75 ? 17.894 -5.708 -7.434 1.00 49.25 75 PRO A O 1
ATOM 637 N N . HIS A 1 76 ? 16.785 -7.552 -7.976 1.00 42.91 76 HIS A N 1
ATOM 638 C CA . HIS A 1 76 ? 17.995 -8.383 -7.983 1.00 42.91 76 HIS A CA 1
ATOM 639 C C . HIS A 1 76 ? 17.938 -9.544 -8.985 1.00 42.91 76 HIS A C 1
ATOM 641 O O . HIS A 1 76 ? 17.717 -10.692 -8.609 1.00 42.91 76 HIS A O 1
ATOM 647 N N . TYR A 1 77 ? 18.244 -9.267 -10.250 1.00 43.97 77 TYR A N 1
ATOM 648 C CA . TYR A 1 77 ? 19.076 -10.197 -11.015 1.00 43.97 77 TYR A CA 1
ATOM 649 C C . TYR A 1 77 ? 20.475 -9.597 -11.088 1.00 43.97 77 TYR A C 1
ATOM 651 O O . TYR A 1 77 ? 20.613 -8.411 -11.383 1.00 43.97 77 TYR A O 1
ATOM 659 N N . LYS A 1 78 ? 21.516 -10.397 -10.818 1.00 49.38 78 LYS A N 1
ATOM 660 C CA . LYS A 1 78 ? 22.889 -9.961 -11.103 1.00 49.38 78 LYS A CA 1
ATOM 661 C C . LYS A 1 78 ? 23.098 -9.856 -12.617 1.00 49.38 78 LYS A C 1
ATOM 663 O O . LYS A 1 78 ? 23.903 -9.038 -13.047 1.00 49.38 78 LYS A O 1
ATOM 668 N N . SER A 1 79 ? 22.356 -10.635 -13.417 1.00 50.66 79 SER A N 1
ATOM 669 C CA . SER A 1 79 ? 22.283 -10.504 -14.879 1.00 50.66 79 SER A CA 1
ATOM 670 C C . SER A 1 79 ? 21.158 -11.356 -15.500 1.00 50.66 79 SER A C 1
ATOM 672 O O . SER A 1 79 ? 20.636 -12.270 -14.864 1.00 50.66 79 SER A O 1
ATOM 674 N N . ALA A 1 80 ? 20.829 -11.114 -16.776 1.00 53.03 80 ALA A N 1
ATOM 675 C CA . ALA A 1 80 ? 19.904 -11.937 -17.574 1.00 53.03 80 ALA A CA 1
ATOM 676 C C . ALA A 1 80 ? 20.319 -13.426 -17.679 1.00 53.03 80 ALA A C 1
ATOM 678 O O . ALA A 1 80 ? 19.485 -14.295 -17.927 1.00 53.03 80 ALA A O 1
ATOM 679 N N . ILE A 1 81 ? 21.597 -13.731 -17.435 1.00 52.91 81 ILE A N 1
ATOM 680 C CA . ILE A 1 81 ? 22.161 -15.089 -17.456 1.00 52.91 81 ILE A CA 1
ATOM 681 C C . ILE A 1 81 ? 21.576 -15.965 -16.342 1.00 52.91 81 ILE A C 1
ATOM 683 O O . ILE A 1 81 ? 21.342 -17.153 -16.556 1.00 52.91 81 ILE A O 1
ATOM 687 N N . ASP A 1 82 ? 21.273 -15.388 -15.180 1.00 53.75 82 ASP A N 1
ATOM 688 C CA . ASP A 1 82 ? 20.738 -16.141 -14.042 1.00 53.75 82 ASP A CA 1
ATOM 689 C C . ASP A 1 82 ? 19.312 -16.653 -14.331 1.00 53.75 82 ASP A C 1
ATOM 691 O O . ASP A 1 82 ? 18.971 -17.791 -14.008 1.00 53.75 82 ASP A O 1
ATOM 695 N N . VAL A 1 83 ? 18.500 -15.841 -15.023 1.00 53.47 83 VAL A N 1
ATOM 696 C CA . VAL A 1 83 ? 17.157 -16.217 -15.510 1.00 53.47 83 VAL A CA 1
ATOM 697 C C . VAL A 1 83 ? 17.249 -17.397 -16.479 1.00 53.47 83 VAL A C 1
ATOM 699 O O . VAL A 1 83 ? 16.484 -18.358 -16.380 1.00 53.47 83 VAL A O 1
ATOM 702 N N . PHE A 1 84 ? 18.206 -17.332 -17.408 1.00 52.19 84 PHE A N 1
ATOM 703 C CA . PHE A 1 84 ? 18.412 -18.350 -18.433 1.00 52.19 84 PHE A CA 1
ATOM 704 C C . PHE A 1 84 ? 18.809 -19.703 -17.829 1.00 52.19 84 PHE A C 1
ATOM 706 O O . PHE A 1 84 ? 18.310 -20.746 -18.256 1.00 52.19 84 PHE A O 1
ATOM 713 N N . ILE A 1 85 ? 19.665 -19.695 -16.803 1.00 54.16 85 ILE A N 1
ATOM 714 C CA . ILE A 1 85 ? 20.072 -20.910 -16.087 1.00 54.16 85 ILE A CA 1
ATOM 715 C C . ILE A 1 85 ? 18.864 -21.572 -15.416 1.00 54.16 85 ILE A C 1
ATOM 717 O O . ILE A 1 85 ? 18.702 -22.785 -15.544 1.00 54.16 85 ILE A O 1
ATOM 721 N N . ASP A 1 86 ? 17.992 -20.806 -14.758 1.00 53.00 86 ASP A N 1
ATOM 722 C CA . ASP A 1 86 ? 16.820 -21.363 -14.072 1.00 53.00 86 ASP A CA 1
ATOM 723 C C . ASP A 1 86 ? 15.807 -21.986 -15.045 1.00 53.00 86 ASP A C 1
ATOM 725 O O . ASP A 1 86 ? 15.336 -23.103 -14.814 1.00 53.00 86 ASP A O 1
ATOM 729 N N . ILE A 1 87 ? 15.513 -21.314 -16.162 1.00 55.09 87 ILE A N 1
ATOM 730 C CA . ILE A 1 87 ? 14.581 -21.828 -17.177 1.00 55.09 87 ILE A CA 1
ATOM 731 C C . ILE A 1 87 ? 15.150 -23.086 -17.834 1.00 55.09 87 ILE A C 1
ATOM 733 O O . ILE A 1 87 ? 14.462 -24.100 -17.923 1.00 55.09 87 ILE A O 1
ATOM 737 N N . ARG A 1 88 ? 16.422 -23.060 -18.250 1.00 52.94 88 ARG A N 1
ATOM 738 C CA . ARG A 1 88 ? 17.052 -24.193 -18.941 1.00 52.94 88 ARG A CA 1
ATOM 739 C C . ARG A 1 88 ? 17.235 -25.405 -18.027 1.00 52.94 88 ARG A C 1
ATOM 741 O O . ARG A 1 88 ? 17.164 -26.537 -18.493 1.00 52.94 88 ARG A O 1
ATOM 748 N N . LYS A 1 89 ? 17.481 -25.174 -16.734 1.00 50.38 89 LYS A N 1
ATOM 749 C CA . LYS A 1 89 ? 17.728 -26.235 -15.750 1.00 50.38 89 LYS A CA 1
ATOM 750 C C . LYS A 1 89 ? 16.447 -26.834 -15.175 1.00 50.38 89 LYS A C 1
ATOM 752 O O . LYS A 1 89 ? 16.455 -28.007 -14.816 1.00 50.38 89 LYS A O 1
ATOM 757 N N . TYR A 1 90 ? 15.371 -26.055 -15.051 1.00 51.44 90 TYR A N 1
ATOM 758 C CA . TYR A 1 90 ? 14.162 -26.502 -14.351 1.00 51.44 90 TYR A CA 1
ATOM 759 C C . TYR A 1 90 ? 12.878 -26.455 -15.185 1.00 51.44 90 TYR A C 1
ATOM 761 O O . TYR A 1 90 ? 11.862 -26.953 -14.714 1.00 51.44 90 TYR A O 1
ATOM 769 N N . GLY A 1 91 ? 12.888 -25.861 -16.382 1.00 44.47 91 GLY A N 1
ATOM 770 C CA . GLY A 1 91 ? 11.700 -25.732 -17.237 1.00 44.47 91 GLY A CA 1
ATOM 771 C C . GLY A 1 91 ? 10.595 -24.838 -16.661 1.00 44.47 91 GLY A C 1
ATOM 772 O O . GLY A 1 91 ? 9.494 -24.804 -17.197 1.00 44.47 91 GLY A O 1
ATOM 773 N N . VAL A 1 92 ? 10.862 -24.122 -15.562 1.00 48.94 92 VAL A N 1
ATOM 774 C CA . VAL A 1 92 ? 9.895 -23.268 -14.861 1.00 48.94 92 VAL A CA 1
ATOM 775 C C . VAL A 1 92 ? 10.556 -21.975 -14.387 1.00 48.94 92 VAL A C 1
ATOM 777 O O . VAL A 1 92 ? 11.676 -21.987 -13.872 1.00 48.94 92 VAL A O 1
ATOM 780 N N . VAL A 1 93 ? 9.843 -20.849 -14.499 1.00 52.41 93 VAL A N 1
ATOM 781 C CA . VAL A 1 93 ? 10.248 -19.578 -13.879 1.00 52.41 93 VAL A CA 1
ATOM 782 C C . VAL A 1 93 ? 9.990 -19.686 -12.375 1.00 52.41 93 VAL A C 1
ATOM 784 O O . VAL A 1 93 ? 8.877 -19.471 -11.899 1.00 52.41 93 VAL A O 1
ATOM 787 N N . LYS A 1 94 ? 11.018 -20.065 -11.610 1.00 46.16 94 LYS A N 1
ATOM 788 C CA . LYS A 1 94 ? 10.906 -20.220 -10.148 1.00 46.16 94 LYS A CA 1
ATOM 789 C C . LYS A 1 94 ? 10.788 -18.883 -9.410 1.00 46.16 94 LYS A C 1
ATOM 791 O O . LYS A 1 94 ? 10.174 -18.829 -8.347 1.00 46.16 94 LYS A O 1
ATOM 796 N N . ASN A 1 95 ? 11.324 -17.804 -9.983 1.00 51.50 95 ASN A N 1
ATOM 797 C CA . ASN A 1 95 ? 11.389 -16.496 -9.332 1.00 51.50 95 ASN A CA 1
ATOM 798 C C . ASN A 1 95 ? 10.262 -15.584 -9.825 1.00 51.50 95 ASN A C 1
ATOM 800 O O . ASN A 1 95 ? 10.304 -15.072 -10.945 1.00 51.50 95 ASN A O 1
ATOM 804 N N . ARG A 1 96 ? 9.260 -15.362 -8.973 1.00 57.31 96 ARG A N 1
ATOM 805 C CA . ARG A 1 96 ? 8.133 -14.448 -9.227 1.00 57.31 96 ARG A CA 1
ATOM 806 C C . ARG A 1 96 ? 8.552 -12.982 -9.038 1.00 57.31 96 ARG A C 1
ATOM 808 O O . ARG A 1 96 ? 9.637 -12.724 -8.516 1.00 57.31 96 ARG A O 1
ATOM 815 N N . ASN A 1 97 ? 7.749 -12.033 -9.521 1.00 64.31 97 ASN A N 1
ATOM 816 C CA . ASN A 1 97 ? 8.021 -10.595 -9.375 1.00 64.31 97 ASN A CA 1
ATOM 817 C C . ASN A 1 97 ? 8.020 -10.167 -7.897 1.00 64.31 97 ASN A C 1
ATOM 819 O O . ASN A 1 97 ? 7.594 -10.933 -7.027 1.00 64.31 97 ASN A O 1
ATOM 823 N N . ILE A 1 98 ? 8.499 -8.952 -7.603 1.00 75.06 98 ILE A N 1
ATOM 824 C CA . ILE A 1 98 ? 8.254 -8.341 -6.285 1.00 75.06 98 ILE A CA 1
ATOM 825 C C . ILE A 1 98 ? 6.749 -8.343 -6.065 1.00 75.06 98 ILE A C 1
ATOM 827 O O . ILE A 1 98 ? 6.006 -7.928 -6.943 1.00 75.06 98 ILE A O 1
ATOM 831 N N . SER A 1 99 ? 6.288 -8.831 -4.922 1.00 81.19 99 SER A N 1
ATOM 832 C CA . SER A 1 99 ? 4.858 -8.894 -4.654 1.00 81.19 99 SER A CA 1
ATOM 833 C C . SER A 1 99 ? 4.238 -7.506 -4.538 1.00 81.19 99 SER A C 1
ATOM 835 O O . SER A 1 99 ? 4.857 -6.592 -3.999 1.00 81.19 99 SER A O 1
ATOM 837 N N . CYS A 1 100 ? 2.987 -7.386 -4.970 1.00 89.06 100 CYS A N 1
ATOM 838 C CA . CYS A 1 100 ? 2.184 -6.192 -4.791 1.00 89.06 100 CYS A CA 1
ATOM 839 C C . CYS A 1 100 ? 2.142 -5.820 -3.306 1.00 89.06 100 CYS A C 1
ATOM 841 O O . CYS A 1 100 ? 1.787 -6.659 -2.475 1.00 89.06 100 CYS A O 1
ATOM 843 N N . GLU A 1 101 ? 2.454 -4.563 -2.989 1.00 89.12 101 GLU A N 1
ATOM 844 C CA . GLU A 1 101 ? 2.513 -4.052 -1.612 1.00 89.12 101 GLU A CA 1
ATOM 845 C C . GLU A 1 101 ? 1.153 -4.127 -0.884 1.00 89.12 101 GLU A C 1
ATOM 847 O O . GLU A 1 101 ? 1.115 -4.093 0.341 1.00 89.12 101 GLU A O 1
ATOM 852 N N . ILE A 1 102 ? 0.042 -4.285 -1.618 1.00 87.31 102 ILE A N 1
ATOM 853 C CA . ILE A 1 102 ? -1.325 -4.326 -1.070 1.00 87.31 102 ILE A CA 1
ATOM 854 C C . ILE A 1 102 ? -1.864 -5.759 -0.932 1.00 87.31 102 ILE A C 1
ATOM 856 O O . ILE A 1 102 ? -2.410 -6.122 0.112 1.00 87.31 102 ILE A O 1
ATOM 860 N N . CYS A 1 103 ? -1.748 -6.595 -1.970 1.00 83.12 103 CYS A N 1
ATOM 861 C CA . CYS A 1 103 ? -2.387 -7.921 -1.988 1.00 83.12 103 CYS A CA 1
ATOM 862 C C . CYS A 1 103 ? -1.434 -9.113 -2.092 1.00 83.12 103 CYS A C 1
ATOM 864 O O . CYS A 1 103 ? -1.893 -10.253 -2.067 1.00 83.12 103 CYS A O 1
ATOM 866 N N . GLY A 1 104 ? -0.126 -8.891 -2.233 1.00 77.44 104 GLY A N 1
ATOM 867 C CA . GLY A 1 104 ? 0.855 -9.974 -2.302 1.00 77.44 104 GLY A CA 1
ATOM 868 C C . GLY A 1 104 ? 0.911 -10.734 -3.638 1.00 77.44 104 GLY A C 1
ATOM 869 O O . GLY A 1 104 ? 1.784 -11.585 -3.809 1.00 77.44 104 GLY A O 1
ATOM 870 N N . GLU A 1 105 ? 0.024 -10.428 -4.594 1.00 80.25 105 GLU A N 1
ATOM 871 C CA . GLU A 1 105 ? 0.091 -10.934 -5.972 1.00 80.25 105 GLU A CA 1
ATOM 872 C C . GLU A 1 105 ? 1.474 -10.663 -6.578 1.00 80.25 105 GLU A C 1
ATOM 874 O O . GLU A 1 105 ? 2.072 -9.634 -6.289 1.00 80.25 105 GLU A O 1
ATOM 879 N N . ASN A 1 106 ? 2.004 -11.562 -7.406 1.00 77.00 106 ASN A N 1
ATOM 880 C CA . ASN A 1 106 ? 3.359 -11.448 -7.956 1.00 77.00 106 ASN A CA 1
ATOM 881 C C . ASN A 1 106 ? 3.528 -12.020 -9.374 1.00 77.00 106 ASN A C 1
ATOM 883 O O . ASN A 1 106 ? 4.658 -12.208 -9.835 1.00 77.00 106 ASN A O 1
ATOM 887 N N . ARG A 1 107 ? 2.419 -12.293 -10.073 1.00 73.81 107 ARG A N 1
ATOM 888 C CA . ARG A 1 107 ? 2.384 -12.692 -11.488 1.00 73.81 107 ARG A CA 1
ATOM 889 C C . ARG A 1 107 ? 2.646 -11.503 -12.409 1.00 73.81 107 ARG A C 1
ATOM 891 O O . ARG A 1 107 ? 3.529 -11.578 -13.251 1.00 73.81 107 ARG A O 1
ATOM 898 N N . THR A 1 108 ? 1.935 -10.398 -12.203 1.00 77.81 108 THR A N 1
ATOM 899 C CA . THR A 1 108 ? 2.035 -9.158 -12.993 1.00 77.81 108 THR A CA 1
ATOM 900 C C . THR A 1 108 ? 2.090 -7.975 -12.046 1.00 77.81 108 THR A C 1
ATOM 902 O O . THR A 1 108 ? 1.201 -7.833 -11.201 1.00 77.81 108 THR A O 1
ATOM 905 N N . ILE A 1 109 ? 3.148 -7.179 -12.145 1.00 84.50 109 ILE A N 1
ATOM 906 C CA . ILE A 1 109 ? 3.456 -6.098 -11.211 1.00 84.50 109 ILE A CA 1
ATOM 907 C C . ILE A 1 109 ? 3.969 -4.932 -12.020 1.00 84.50 109 ILE A C 1
ATOM 909 O O . ILE A 1 109 ? 4.754 -5.162 -12.933 1.00 84.50 109 ILE A O 1
ATOM 913 N N . ASP A 1 110 ? 3.548 -3.737 -11.628 1.00 87.50 110 ASP A N 1
ATOM 914 C CA . ASP A 1 110 ? 3.886 -2.457 -12.218 1.00 87.50 110 ASP A CA 1
ATOM 915 C C . ASP A 1 110 ? 4.616 -1.584 -11.185 1.00 87.50 110 ASP A C 1
ATOM 917 O O . ASP A 1 110 ? 4.330 -1.638 -9.981 1.00 87.50 110 ASP A O 1
ATOM 921 N N . LYS A 1 111 ? 5.519 -0.730 -11.674 1.00 90.12 111 LYS A N 1
ATOM 922 C CA . LYS A 1 111 ? 6.125 0.372 -10.916 1.00 90.12 111 LYS A CA 1
ATOM 923 C C . LYS A 1 111 ? 5.206 1.581 -11.011 1.00 90.12 111 LYS A C 1
ATOM 925 O O . LYS A 1 111 ? 5.192 2.276 -12.024 1.00 90.12 111 LYS A O 1
ATOM 930 N N . CYS A 1 112 ? 4.465 1.841 -9.947 1.00 92.25 112 CYS A N 1
ATOM 931 C CA . CYS A 1 112 ? 3.628 3.024 -9.834 1.00 92.25 112 CYS A CA 1
ATOM 932 C C . CYS A 1 112 ? 4.423 4.165 -9.187 1.00 92.25 112 CYS A C 1
ATOM 934 O O . CYS A 1 112 ? 4.865 4.047 -8.044 1.00 92.25 112 CYS A O 1
ATOM 936 N N . HIS A 1 113 ? 4.629 5.277 -9.895 1.00 93.06 113 HIS A N 1
ATOM 937 C CA . HIS A 1 113 ? 5.253 6.470 -9.316 1.00 93.06 113 HIS A CA 1
ATOM 938 C C . HIS A 1 113 ? 4.349 7.109 -8.256 1.00 93.06 113 HIS A C 1
ATOM 940 O O . HIS A 1 113 ? 3.228 7.503 -8.556 1.00 93.06 113 HIS A O 1
ATOM 946 N N . ILE A 1 114 ? 4.878 7.330 -7.049 1.00 93.56 114 ILE A N 1
ATOM 947 C CA . ILE A 1 114 ? 4.194 8.104 -6.003 1.00 93.56 114 ILE A CA 1
ATOM 948 C C . ILE A 1 114 ? 4.128 9.573 -6.426 1.00 93.56 114 ILE A C 1
ATOM 950 O O . ILE A 1 114 ? 3.049 10.140 -6.536 1.00 93.56 114 ILE A O 1
ATOM 954 N N . VAL A 1 115 ? 5.281 10.196 -6.699 1.00 91.81 115 VAL A N 1
ATOM 955 C CA . VAL A 1 115 ? 5.345 11.508 -7.357 1.00 91.81 115 VAL A CA 1
ATOM 956 C C . VAL A 1 115 ? 5.444 11.270 -8.865 1.00 91.81 115 VAL A C 1
ATOM 958 O O . VAL A 1 115 ? 6.457 10.716 -9.305 1.00 91.81 115 VAL A O 1
ATOM 961 N N . PRO A 1 116 ? 4.452 11.686 -9.674 1.00 89.88 116 PRO A N 1
ATOM 962 C CA . PRO A 1 116 ? 4.450 11.440 -11.111 1.00 89.88 116 PRO A CA 1
ATOM 963 C C . PRO A 1 116 ? 5.641 12.079 -11.835 1.00 89.88 116 PRO A C 1
ATOM 965 O O . PRO A 1 116 ? 6.055 13.196 -11.509 1.00 89.88 116 PRO A O 1
ATOM 968 N N . ARG A 1 117 ? 6.110 11.448 -12.920 1.00 88.06 117 ARG A N 1
ATOM 969 C CA . ARG A 1 117 ? 7.169 11.999 -13.794 1.00 88.06 117 ARG A CA 1
ATOM 970 C C . ARG A 1 117 ? 6.875 13.414 -14.293 1.00 88.06 117 ARG A C 1
ATOM 972 O O . ARG A 1 117 ? 7.772 14.250 -14.329 1.00 88.06 117 ARG A O 1
ATOM 979 N N . ARG A 1 118 ? 5.611 13.719 -14.616 1.00 88.50 118 ARG A N 1
ATOM 980 C CA . ARG A 1 118 ? 5.178 15.068 -15.042 1.00 88.50 118 ARG A CA 1
ATOM 981 C C . ARG A 1 118 ? 5.431 16.156 -13.988 1.00 88.50 118 ARG A C 1
ATOM 983 O O . ARG A 1 118 ? 5.546 17.321 -14.342 1.00 88.50 118 ARG A O 1
ATOM 990 N N . LEU A 1 119 ? 5.539 15.777 -12.712 1.00 87.19 119 LEU A N 1
ATOM 991 C CA . LEU A 1 119 ? 5.902 16.658 -11.598 1.00 87.19 119 LEU A CA 1
ATOM 992 C C . LEU A 1 119 ? 7.389 16.543 -11.225 1.00 87.19 119 LEU A C 1
ATOM 994 O O . LEU A 1 119 ? 7.782 16.938 -10.133 1.00 87.19 119 LEU A O 1
ATOM 998 N N . LYS A 1 120 ? 8.219 16.001 -12.127 1.00 88.19 120 LYS A N 1
ATOM 999 C CA . LYS A 1 120 ? 9.644 15.715 -11.907 1.00 88.19 120 LYS A CA 1
ATOM 1000 C C . LYS A 1 120 ? 9.898 14.734 -10.756 1.00 88.19 120 LYS A C 1
ATOM 1002 O O . LYS A 1 120 ? 10.930 14.811 -10.093 1.00 88.19 120 LYS A O 1
ATOM 1007 N N . GLY A 1 121 ? 8.968 13.808 -10.517 1.00 89.62 121 GLY A N 1
ATOM 1008 C CA . GLY A 1 121 ? 9.199 12.709 -9.587 1.00 89.62 121 GLY A CA 1
ATOM 1009 C C . GLY A 1 121 ? 10.386 11.851 -10.022 1.00 89.62 121 GLY A C 1
ATOM 1010 O O . GLY A 1 121 ? 10.541 11.557 -11.206 1.00 89.62 121 GLY A O 1
ATOM 1011 N N . ALA A 1 122 ? 11.230 11.473 -9.063 1.00 86.56 122 ALA A N 1
ATOM 1012 C CA . ALA A 1 122 ? 12.439 10.706 -9.333 1.00 86.56 122 ALA A CA 1
ATOM 1013 C C . ALA A 1 122 ? 12.110 9.293 -9.838 1.00 86.56 122 ALA A C 1
ATOM 1015 O O . ALA A 1 122 ? 11.215 8.631 -9.305 1.00 86.56 122 ALA A O 1
ATOM 1016 N N . ASP A 1 123 ? 12.883 8.814 -10.812 1.00 85.56 123 ASP A N 1
ATOM 1017 C CA . ASP A 1 123 ? 12.845 7.425 -11.265 1.00 85.56 123 ASP A CA 1
ATOM 1018 C C . ASP A 1 123 ? 13.656 6.532 -10.310 1.00 85.56 123 ASP A C 1
ATOM 1020 O O . ASP A 1 123 ? 14.783 6.132 -10.598 1.00 85.56 123 ASP A O 1
ATOM 1024 N N . HIS A 1 124 ? 13.107 6.268 -9.123 1.00 87.69 124 HIS A N 1
ATOM 1025 C CA . HIS A 1 124 ? 13.810 5.573 -8.045 1.00 87.69 124 HIS A CA 1
ATOM 1026 C C . HIS A 1 124 ? 12.849 4.735 -7.192 1.00 87.69 124 HIS A C 1
ATOM 1028 O O . HIS A 1 124 ? 11.729 5.167 -6.936 1.00 87.69 124 HIS A O 1
ATOM 1034 N N . ASP A 1 125 ? 13.313 3.599 -6.656 1.00 84.06 125 ASP A N 1
ATOM 1035 C CA . ASP A 1 125 ? 12.499 2.647 -5.872 1.00 84.06 125 ASP A CA 1
ATOM 1036 C C . ASP A 1 125 ? 11.768 3.280 -4.683 1.00 84.06 125 ASP A C 1
ATOM 1038 O O . ASP A 1 125 ? 10.620 2.959 -4.388 1.00 84.06 125 ASP A O 1
ATOM 1042 N N . LYS A 1 126 ? 12.402 4.253 -4.028 1.00 89.31 126 LYS A N 1
ATOM 1043 C CA . LYS A 1 126 ? 11.799 5.030 -2.929 1.00 89.31 126 LYS A CA 1
ATOM 1044 C C . LYS A 1 126 ? 10.710 6.023 -3.358 1.00 89.31 126 LYS A C 1
ATOM 1046 O O . LYS A 1 126 ? 10.075 6.619 -2.493 1.00 89.31 126 LYS A O 1
ATOM 1051 N N . ASN A 1 127 ? 10.503 6.211 -4.658 1.00 91.69 127 ASN A N 1
ATOM 1052 C CA . ASN A 1 127 ? 9.381 6.939 -5.247 1.00 91.69 127 ASN A CA 1
ATOM 1053 C C . ASN A 1 127 ? 8.425 5.994 -6.004 1.00 91.69 127 ASN A C 1
ATOM 1055 O O . ASN A 1 127 ? 7.542 6.472 -6.710 1.00 91.69 127 ASN A O 1
ATOM 1059 N N . TYR A 1 128 ? 8.588 4.674 -5.868 1.00 92.38 128 TYR A N 1
ATOM 1060 C CA . TYR A 1 128 ? 7.717 3.676 -6.482 1.00 92.38 128 TYR A CA 1
ATOM 1061 C C . TYR A 1 128 ? 6.877 2.943 -5.443 1.00 92.38 128 TYR A C 1
ATOM 1063 O O . TYR A 1 128 ? 7.324 2.705 -4.319 1.00 92.38 128 TYR A O 1
ATOM 1071 N N . LEU A 1 129 ? 5.679 2.543 -5.854 1.00 92.88 129 LEU A N 1
ATOM 1072 C CA . LEU A 1 129 ? 4.921 1.447 -5.272 1.00 92.88 129 LEU A CA 1
ATOM 1073 C C . LEU A 1 129 ? 4.926 0.280 -6.253 1.00 92.88 129 LEU A C 1
ATOM 1075 O O . LEU A 1 129 ? 4.654 0.464 -7.440 1.00 92.88 129 LEU A O 1
ATOM 1079 N N . TYR A 1 130 ? 5.204 -0.917 -5.752 1.00 91.69 130 TYR A N 1
ATOM 1080 C CA . TYR A 1 130 ? 5.071 -2.142 -6.531 1.00 91.69 130 TYR A CA 1
ATOM 1081 C C . TYR A 1 130 ? 3.639 -2.647 -6.412 1.00 91.69 130 TYR A C 1
ATOM 1083 O O . TYR A 1 130 ? 3.240 -3.171 -5.371 1.00 91.69 130 TYR A O 1
ATOM 1091 N N . LEU A 1 131 ? 2.837 -2.461 -7.459 1.00 92.56 131 LEU A N 1
ATOM 1092 C CA . LEU A 1 131 ? 1.402 -2.751 -7.440 1.00 92.56 131 LEU A CA 1
ATOM 1093 C C . LEU A 1 131 ? 1.032 -3.707 -8.572 1.00 92.56 131 LEU A C 1
ATOM 1095 O O . LEU A 1 131 ? 1.610 -3.648 -9.647 1.00 92.56 131 LEU A O 1
ATOM 1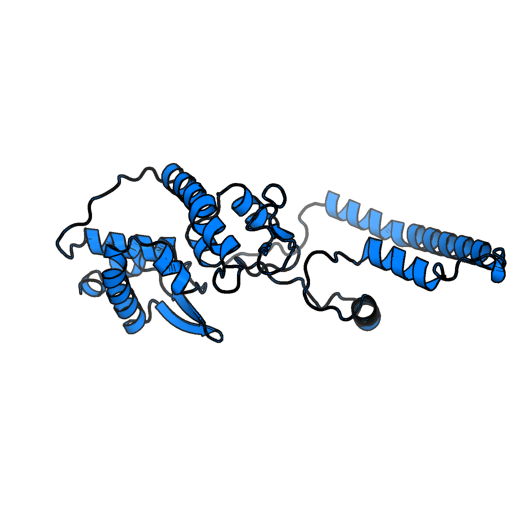099 N N . CYS A 1 132 ? 0.061 -4.597 -8.359 1.00 90.56 132 CYS A N 1
ATOM 1100 C CA . CYS A 1 132 ? -0.521 -5.323 -9.490 1.00 90.56 132 CYS A CA 1
ATOM 1101 C C . CYS A 1 132 ? -1.360 -4.359 -10.358 1.00 90.56 132 CYS A C 1
ATOM 1103 O O . CYS A 1 132 ? -1.801 -3.329 -9.836 1.00 90.56 132 CYS A O 1
ATOM 1105 N N . PRO A 1 133 ? -1.657 -4.688 -11.632 1.00 92.94 133 PRO A N 1
ATOM 1106 C CA . PRO A 1 133 ? -2.361 -3.780 -12.545 1.00 92.94 133 PRO A CA 1
ATOM 1107 C C . PRO A 1 133 ? -3.683 -3.228 -11.996 1.00 92.94 133 PRO A C 1
ATOM 1109 O O . PRO A 1 133 ? -4.035 -2.072 -12.229 1.00 92.94 133 PRO A O 1
ATOM 1112 N N . THR A 1 134 ? -4.410 -4.036 -11.215 1.00 94.44 134 THR A N 1
ATOM 1113 C CA . THR A 1 134 ? -5.642 -3.602 -10.546 1.00 94.44 134 THR A CA 1
ATOM 1114 C C . THR A 1 134 ? -5.366 -2.506 -9.519 1.00 94.44 134 THR A C 1
ATOM 1116 O O . THR A 1 134 ? -5.932 -1.422 -9.629 1.00 94.44 134 THR A O 1
ATOM 1119 N N . HIS A 1 135 ? -4.476 -2.748 -8.552 1.00 95.25 135 HIS A N 1
ATOM 1120 C CA . HIS A 1 135 ? -4.174 -1.763 -7.510 1.00 95.25 135 HIS A CA 1
ATOM 1121 C C . HIS A 1 135 ? -3.453 -0.534 -8.057 1.00 95.25 135 HIS A C 1
ATOM 1123 O O . HIS A 1 135 ? -3.696 0.564 -7.572 1.00 95.25 135 HIS A O 1
ATOM 1129 N N . HIS A 1 136 ? -2.621 -0.689 -9.087 1.00 95.44 136 HIS A N 1
ATOM 1130 C CA . HIS A 1 136 ? -2.000 0.439 -9.775 1.00 95.44 136 HIS A CA 1
ATOM 1131 C C . HIS A 1 136 ? -3.069 1.371 -10.354 1.00 95.44 136 HIS A C 1
ATOM 1133 O O . HIS A 1 136 ? -3.086 2.566 -10.069 1.00 95.44 136 HIS A O 1
ATOM 1139 N N . ARG A 1 137 ? -4.039 0.810 -11.087 1.00 94.44 137 ARG A N 1
ATOM 1140 C CA . ARG A 1 137 ? -5.146 1.585 -11.652 1.00 94.44 137 ARG A CA 1
ATOM 1141 C C . ARG A 1 137 ? -6.030 2.225 -10.581 1.00 94.44 137 ARG A C 1
ATOM 1143 O O . ARG A 1 137 ? -6.522 3.330 -10.805 1.00 94.44 137 ARG A O 1
ATOM 1150 N N . LEU A 1 138 ? -6.277 1.537 -9.466 1.00 93.00 138 LEU A N 1
ATOM 1151 C CA . LEU A 1 138 ? -7.045 2.090 -8.347 1.00 93.00 138 LEU A CA 1
ATOM 1152 C C . LEU A 1 138 ? -6.294 3.244 -7.676 1.00 93.00 138 LEU A C 1
ATOM 1154 O O . LEU A 1 138 ? -6.898 4.283 -7.426 1.00 93.00 138 LEU A O 1
ATOM 1158 N N . PHE A 1 139 ? -4.984 3.106 -7.470 1.00 94.94 139 PHE A N 1
ATOM 1159 C CA . PHE A 1 139 ? -4.136 4.154 -6.907 1.00 94.94 139 PHE A CA 1
ATOM 1160 C C . PHE A 1 139 ? -4.123 5.414 -7.782 1.00 94.94 139 PHE A C 1
ATOM 1162 O O . PHE A 1 139 ? -4.433 6.500 -7.294 1.00 94.94 139 PHE A O 1
ATOM 1169 N N . ASP A 1 140 ? -3.872 5.267 -9.088 1.00 92.06 140 ASP A N 1
ATOM 1170 C CA . ASP A 1 140 ? -3.838 6.384 -10.047 1.00 92.06 140 ASP A CA 1
ATOM 1171 C C . ASP A 1 140 ? -5.174 7.131 -10.158 1.00 92.06 140 ASP A C 1
ATOM 1173 O O . ASP A 1 140 ? -5.218 8.309 -10.519 1.00 92.06 140 ASP A O 1
ATOM 1177 N N . ARG A 1 141 ? -6.280 6.431 -9.885 1.00 90.19 141 ARG A N 1
ATOM 1178 C CA . ARG A 1 141 ? -7.642 6.978 -9.941 1.00 90.19 141 ARG A CA 1
ATOM 1179 C C . ARG A 1 141 ? -8.172 7.438 -8.590 1.00 90.19 141 ARG A C 1
ATOM 1181 O O . ARG A 1 141 ? -9.306 7.905 -8.538 1.00 90.19 141 ARG A O 1
ATOM 1188 N N . PHE A 1 142 ? -7.376 7.329 -7.532 1.00 91.94 142 PHE A N 1
ATOM 1189 C CA . PHE A 1 142 ? -7.769 7.667 -6.166 1.00 91.94 142 PHE A CA 1
ATOM 1190 C C . PHE A 1 142 ? -8.945 6.836 -5.633 1.00 91.94 142 PHE A C 1
ATOM 1192 O O . PHE A 1 142 ? -9.817 7.344 -4.934 1.00 91.94 142 PHE A O 1
ATOM 1199 N N . MET A 1 143 ? -8.987 5.558 -6.011 1.00 89.25 143 MET A N 1
ATOM 1200 C CA . MET A 1 143 ? -10.086 4.625 -5.740 1.00 89.25 143 MET A CA 1
ATOM 1201 C C . MET A 1 143 ? -9.688 3.452 -4.839 1.00 89.25 143 MET A C 1
ATOM 1203 O O . MET A 1 143 ? -10.448 2.490 -4.743 1.00 89.25 143 MET A O 1
ATOM 1207 N N . LEU A 1 144 ? -8.510 3.482 -4.208 1.00 89.81 144 LEU A N 1
ATOM 1208 C CA . LEU A 1 144 ? -8.190 2.469 -3.200 1.00 89.81 144 LEU A CA 1
ATOM 1209 C C . LEU A 1 144 ? -9.172 2.559 -2.034 1.00 89.81 144 LEU A C 1
ATOM 1211 O O . LEU A 1 144 ? -9.606 3.654 -1.673 1.00 89.81 144 LEU A O 1
ATOM 1215 N N . SER A 1 145 ? -9.495 1.429 -1.414 1.00 85.12 145 SER A N 1
ATOM 1216 C CA . SER A 1 145 ? -10.191 1.423 -0.126 1.00 85.12 145 SER A CA 1
ATOM 1217 C C . SER A 1 145 ? -9.280 1.945 1.000 1.00 85.12 145 SER A C 1
ATOM 1219 O O . SER A 1 145 ? -8.056 2.049 0.851 1.00 85.12 145 SER A O 1
ATOM 1221 N N . LYS A 1 146 ? -9.869 2.253 2.166 1.00 82.88 146 LYS A N 1
ATOM 1222 C CA . LYS A 1 146 ? -9.098 2.615 3.369 1.00 82.88 146 LYS A CA 1
ATOM 1223 C C . LYS A 1 146 ? -8.150 1.488 3.789 1.00 82.88 146 LYS A C 1
ATOM 1225 O O . LYS A 1 146 ? -6.984 1.749 4.085 1.00 82.88 146 LYS A O 1
ATOM 1230 N N . ASP A 1 147 ? -8.618 0.239 3.755 1.00 80.50 147 ASP A N 1
ATOM 1231 C CA . ASP A 1 147 ? -7.790 -0.917 4.096 1.00 80.50 147 ASP A CA 1
ATOM 1232 C C . ASP A 1 147 ? -6.615 -1.098 3.122 1.00 80.50 147 ASP A C 1
ATOM 1234 O O . ASP A 1 147 ? -5.489 -1.329 3.561 1.00 80.50 147 ASP A O 1
ATOM 1238 N N . GLU A 1 148 ? -6.835 -0.929 1.814 1.00 86.88 148 GLU A N 1
ATOM 1239 C CA . GLU A 1 148 ? -5.788 -1.043 0.796 1.00 86.88 148 GLU A CA 1
ATOM 1240 C C . GLU A 1 148 ? -4.719 0.040 0.976 1.00 86.88 148 GLU A C 1
ATOM 1242 O O . GLU A 1 148 ? -3.521 -0.255 0.927 1.00 86.88 148 GLU A O 1
ATOM 1247 N N . TRP A 1 149 ? -5.138 1.278 1.261 1.00 90.31 149 TRP A N 1
ATOM 1248 C CA . TRP A 1 149 ? -4.233 2.384 1.575 1.00 90.31 149 TRP A CA 1
ATOM 1249 C C . TRP A 1 149 ? -3.368 2.089 2.807 1.00 90.31 149 TRP A C 1
ATOM 1251 O O . TRP A 1 149 ? -2.152 2.302 2.787 1.00 90.31 149 TRP A O 1
ATOM 1261 N N . CYS A 1 150 ? -3.966 1.546 3.874 1.00 85.31 150 CYS A N 1
ATOM 1262 C CA . CYS A 1 150 ? -3.248 1.210 5.102 1.00 85.31 150 CYS A CA 1
ATOM 1263 C C . CYS A 1 150 ? -2.167 0.134 4.921 1.00 85.31 150 CYS A C 1
ATOM 1265 O O . CYS A 1 150 ? -1.227 0.071 5.723 1.00 85.31 150 CYS A O 1
ATOM 1267 N N . ARG A 1 151 ? -2.272 -0.721 3.900 1.00 85.25 151 ARG A N 1
ATOM 1268 C CA . ARG A 1 151 ? -1.285 -1.783 3.644 1.00 85.25 151 ARG A CA 1
ATOM 1269 C C . ARG A 1 151 ? 0.023 -1.258 3.052 1.00 85.25 151 ARG A C 1
ATOM 1271 O O . ARG A 1 151 ? 1.061 -1.880 3.264 1.00 85.25 151 ARG A O 1
ATOM 1278 N N . ILE A 1 152 ? 0.001 -0.111 2.372 1.00 90.38 152 ILE A N 1
ATOM 1279 C CA . ILE A 1 152 ? 1.182 0.461 1.711 1.00 90.38 152 ILE A CA 1
ATOM 1280 C C . ILE A 1 152 ? 2.193 0.955 2.746 1.00 90.38 152 ILE A C 1
ATOM 1282 O O . ILE A 1 152 ? 1.889 1.821 3.561 1.00 90.38 152 ILE A O 1
ATOM 1286 N N . ASP A 1 153 ? 3.435 0.481 2.699 1.00 87.75 153 ASP A N 1
ATOM 1287 C CA . ASP A 1 153 ? 4.471 0.989 3.595 1.00 87.75 153 ASP A CA 1
ATOM 1288 C C . ASP A 1 153 ? 5.098 2.299 3.094 1.00 87.75 153 ASP A C 1
ATOM 1290 O O . ASP A 1 153 ? 6.012 2.323 2.268 1.00 87.75 153 ASP A O 1
ATOM 1294 N N . TRP A 1 154 ? 4.661 3.410 3.681 1.00 89.25 154 TRP A N 1
ATOM 1295 C CA . TRP A 1 154 ? 5.181 4.739 3.366 1.00 89.25 154 TRP A CA 1
ATOM 1296 C C . TRP A 1 154 ? 6.538 5.041 4.010 1.00 89.25 154 TRP A C 1
ATOM 1298 O O . TRP A 1 154 ? 7.236 5.952 3.572 1.00 89.25 154 TRP A O 1
ATOM 1308 N N . SER A 1 155 ? 6.934 4.304 5.053 1.00 86.50 155 SER A N 1
ATOM 1309 C CA . SER A 1 155 ? 8.046 4.705 5.925 1.00 86.50 155 SER A CA 1
ATOM 1310 C C . SER A 1 155 ? 9.427 4.661 5.267 1.00 86.50 155 SER A C 1
ATOM 1312 O O . SER A 1 155 ? 10.309 5.416 5.674 1.00 86.50 155 SER A O 1
ATOM 1314 N N . ASP A 1 156 ? 9.612 3.812 4.256 1.00 84.38 156 ASP A N 1
ATOM 1315 C CA . ASP A 1 156 ? 10.876 3.675 3.517 1.00 84.38 156 ASP A CA 1
ATOM 1316 C C . ASP A 1 156 ? 10.940 4.546 2.243 1.00 84.38 156 ASP A C 1
ATOM 1318 O O . ASP A 1 156 ? 11.972 4.630 1.570 1.00 84.38 156 ASP A O 1
ATOM 1322 N N . LYS A 1 157 ? 9.842 5.233 1.907 1.00 89.94 157 LYS A N 1
ATOM 1323 C CA . LYS A 1 157 ? 9.759 6.103 0.726 1.00 89.94 157 LYS A CA 1
ATOM 1324 C C . LYS A 1 157 ? 10.463 7.436 0.987 1.00 89.94 157 LYS A C 1
ATOM 1326 O O . LYS A 1 157 ? 10.693 7.816 2.137 1.00 89.94 157 LYS A O 1
ATOM 1331 N N . PHE A 1 158 ? 10.819 8.175 -0.063 1.00 89.88 158 PHE A N 1
ATOM 1332 C CA . PHE A 1 158 ? 11.422 9.499 0.119 1.00 89.88 158 PHE A CA 1
ATOM 1333 C C . PHE A 1 158 ? 10.478 10.440 0.867 1.00 89.88 158 PHE A C 1
ATOM 1335 O O . PHE A 1 158 ? 9.266 10.377 0.684 1.00 89.88 158 PHE A O 1
ATOM 1342 N N . GLU A 1 159 ? 11.029 11.362 1.657 1.00 90.06 159 GLU A N 1
ATOM 1343 C CA . GLU A 1 159 ? 10.229 12.326 2.424 1.00 90.06 159 GLU A CA 1
ATOM 1344 C C . GLU A 1 159 ? 9.291 13.144 1.521 1.00 90.06 159 GLU A C 1
ATOM 1346 O O . GLU A 1 159 ? 8.126 13.347 1.853 1.00 90.06 159 GLU A O 1
ATOM 1351 N N . ILE A 1 160 ? 9.765 13.550 0.338 1.00 89.19 160 ILE A N 1
ATOM 1352 C CA . ILE A 1 160 ? 8.940 14.256 -0.651 1.00 89.19 160 ILE A CA 1
ATOM 1353 C C . ILE A 1 160 ? 7.796 13.384 -1.182 1.00 89.19 160 ILE A C 1
ATOM 1355 O O . ILE A 1 160 ? 6.683 13.875 -1.348 1.00 89.19 160 ILE A O 1
ATOM 1359 N N . SER A 1 161 ? 8.043 12.089 -1.392 1.00 90.69 161 SER A N 1
ATOM 1360 C CA . SER A 1 161 ? 7.027 11.132 -1.829 1.00 90.69 161 SER A CA 1
ATOM 1361 C C . SER A 1 161 ? 5.995 10.889 -0.730 1.00 90.69 161 SER A C 1
ATOM 1363 O O . SER A 1 161 ? 4.804 10.886 -1.019 1.00 90.69 161 SER A O 1
ATOM 1365 N N . GLN A 1 162 ? 6.426 10.772 0.531 1.00 89.69 162 GLN A N 1
ATOM 1366 C CA . GLN A 1 162 ? 5.525 10.669 1.685 1.00 89.69 162 GLN A CA 1
ATOM 1367 C C . GLN A 1 162 ? 4.639 11.916 1.814 1.00 89.69 162 GLN A C 1
ATOM 1369 O O . GLN A 1 162 ? 3.423 11.801 1.943 1.00 89.69 162 GLN A O 1
ATOM 1374 N N . LYS A 1 163 ? 5.234 13.114 1.721 1.00 88.00 163 LYS A N 1
ATOM 1375 C CA . LYS A 1 163 ? 4.501 14.389 1.761 1.00 88.00 163 LYS A CA 1
ATOM 1376 C C . LYS A 1 163 ? 3.498 14.505 0.616 1.00 88.00 163 LYS A C 1
ATOM 1378 O O . LYS A 1 163 ? 2.358 14.877 0.858 1.00 88.00 163 LYS A O 1
ATOM 1383 N N . TYR A 1 164 ? 3.891 14.162 -0.610 1.00 90.00 164 TYR A N 1
ATOM 1384 C CA . TYR A 1 164 ? 2.988 14.186 -1.763 1.00 90.00 164 TYR A CA 1
ATOM 1385 C C . TYR A 1 164 ? 1.835 13.184 -1.615 1.00 90.00 164 TYR A C 1
ATOM 1387 O O . TYR A 1 164 ? 0.680 13.523 -1.876 1.00 90.00 164 TYR A O 1
ATOM 1395 N N . ALA A 1 165 ? 2.130 11.970 -1.142 1.00 89.06 165 ALA A N 1
ATOM 1396 C CA . ALA A 1 165 ? 1.113 10.963 -0.876 1.00 89.06 165 ALA A CA 1
ATOM 1397 C C . ALA A 1 165 ? 0.071 11.468 0.132 1.00 89.06 165 ALA A C 1
ATOM 1399 O O . ALA A 1 165 ? -1.119 11.380 -0.146 1.00 89.06 165 ALA A O 1
ATOM 1400 N N . LEU A 1 166 ? 0.500 12.061 1.250 1.00 85.25 166 LEU A N 1
ATOM 1401 C CA . LEU A 1 166 ? -0.403 12.566 2.290 1.00 85.25 166 LEU A CA 1
ATOM 1402 C C . LEU A 1 166 ? -1.153 13.843 1.880 1.00 85.25 166 LEU A C 1
ATOM 1404 O O . LEU A 1 166 ? -2.349 13.951 2.105 1.00 85.25 166 LEU A O 1
ATOM 1408 N N . LEU A 1 167 ? -0.479 14.818 1.270 1.00 83.62 167 LEU A N 1
ATOM 1409 C CA . LEU A 1 167 ? -1.082 16.129 0.988 1.00 83.62 167 LEU A CA 1
ATOM 1410 C C . LEU A 1 167 ? -1.888 16.169 -0.314 1.00 83.62 167 LEU A C 1
ATOM 1412 O O . LEU A 1 167 ? -2.610 17.129 -0.561 1.00 83.62 167 LEU A O 1
ATOM 1416 N N . THR A 1 168 ? -1.712 15.191 -1.205 1.00 86.62 168 THR A N 1
ATOM 1417 C CA . THR A 1 168 ? -2.372 15.179 -2.519 1.00 86.62 168 THR A CA 1
ATOM 1418 C C . THR A 1 168 ? -3.148 13.894 -2.750 1.00 86.62 168 THR A C 1
ATOM 1420 O O . THR A 1 168 ? -4.350 13.942 -2.990 1.00 86.62 168 THR A O 1
ATOM 1423 N N . ILE A 1 169 ? -2.480 12.742 -2.699 1.00 89.19 169 ILE A N 1
ATOM 1424 C CA . ILE A 1 169 ? -3.104 11.471 -3.089 1.00 89.19 169 ILE A CA 1
ATOM 1425 C C . ILE A 1 169 ? -4.158 11.049 -2.058 1.00 89.19 169 ILE A C 1
ATOM 1427 O O . ILE A 1 169 ? -5.262 10.669 -2.443 1.00 89.19 169 ILE A O 1
ATOM 1431 N N . TYR A 1 170 ? -3.840 11.149 -0.768 1.00 86.56 170 TYR A N 1
ATOM 1432 C CA . TYR A 1 170 ? -4.743 10.831 0.337 1.00 86.56 170 TYR A CA 1
ATOM 1433 C C . TYR A 1 170 ? -5.985 11.726 0.328 1.00 86.56 170 TYR A C 1
ATOM 1435 O O . TYR A 1 170 ? -7.096 11.214 0.321 1.00 86.56 170 TYR A O 1
ATOM 1443 N N . GLU A 1 171 ? -5.815 13.044 0.198 1.00 82.62 171 GLU A N 1
ATOM 1444 C CA . GLU A 1 171 ? -6.930 13.998 0.084 1.00 82.62 171 GLU A CA 1
ATOM 1445 C C . GLU A 1 171 ? -7.900 13.652 -1.057 1.00 82.62 171 GLU A C 1
ATOM 1447 O O . GLU A 1 171 ? -9.119 13.781 -0.927 1.00 82.62 171 GLU A O 1
ATOM 1452 N N . LEU A 1 172 ? -7.377 13.174 -2.189 1.00 85.38 172 LEU A N 1
ATOM 1453 C CA . LEU A 1 172 ? -8.205 12.745 -3.315 1.00 85.38 172 LEU A CA 1
ATOM 1454 C C . LEU A 1 172 ? -8.925 11.417 -3.036 1.00 85.38 172 LEU A C 1
ATOM 1456 O O . LEU A 1 172 ? -10.089 11.282 -3.418 1.00 85.38 172 LEU A O 1
ATOM 1460 N N . HIS A 1 173 ? -8.293 10.482 -2.321 1.00 86.75 173 HIS A N 1
ATOM 1461 C CA . HIS A 1 173 ? -8.955 9.262 -1.846 1.00 86.75 173 HIS A CA 1
ATOM 1462 C C . HIS A 1 173 ? -10.045 9.569 -0.812 1.00 86.75 173 HIS A C 1
ATOM 1464 O O . HIS A 1 173 ? -11.129 9.002 -0.902 1.00 86.75 173 HIS A O 1
ATOM 1470 N N . CYS A 1 174 ? -9.828 10.520 0.105 1.00 81.38 174 CYS A N 1
ATOM 1471 C CA . CYS A 1 174 ? -10.845 10.960 1.064 1.00 81.38 174 CYS A CA 1
ATOM 1472 C C . CYS A 1 174 ? -12.126 11.422 0.362 1.00 81.38 174 CYS A C 1
ATOM 1474 O O . CYS A 1 174 ? -13.226 11.078 0.787 1.00 81.38 174 CYS A O 1
ATOM 1476 N N . ARG A 1 175 ? -12.008 12.144 -0.762 1.00 83.19 175 ARG A N 1
ATOM 1477 C CA . ARG A 1 175 ? -13.175 12.529 -1.576 1.00 83.19 175 ARG A CA 1
ATOM 1478 C C . ARG A 1 175 ? -13.904 11.315 -2.139 1.00 83.19 175 ARG A C 1
ATOM 1480 O O . ARG A 1 175 ? -15.129 11.288 -2.119 1.00 83.19 175 ARG A O 1
ATOM 1487 N N . PHE A 1 176 ? -13.172 10.323 -2.641 1.00 82.56 176 PHE A N 1
ATOM 1488 C CA . PHE A 1 176 ? -13.765 9.073 -3.114 1.00 82.56 176 PHE A CA 1
ATOM 1489 C C . PHE A 1 176 ? -14.475 8.321 -1.982 1.00 82.56 176 PHE A C 1
ATOM 1491 O O . PHE A 1 176 ? -15.624 7.919 -2.159 1.00 82.56 176 PHE A O 1
ATOM 1498 N N . TRP A 1 177 ? -13.845 8.195 -0.812 1.00 83.19 177 TRP A N 1
ATOM 1499 C CA . TRP A 1 177 ? -14.437 7.537 0.353 1.00 83.19 177 TRP A CA 1
ATOM 1500 C C . TRP A 1 177 ? -15.720 8.230 0.801 1.00 83.19 177 TRP A C 1
ATOM 1502 O O . TRP A 1 177 ? -16.725 7.552 0.975 1.00 83.19 177 TRP A O 1
ATOM 1512 N N . ASN A 1 178 ? -15.718 9.564 0.866 1.00 73.81 178 ASN A N 1
ATOM 1513 C CA . ASN A 1 178 ? -16.895 10.361 1.219 1.00 73.81 178 ASN A CA 1
ATOM 1514 C C . ASN A 1 178 ? -18.012 10.291 0.163 1.00 73.81 178 ASN A C 1
ATOM 1516 O O . ASN A 1 178 ? -19.178 10.450 0.496 1.00 73.81 178 ASN A O 1
ATOM 1520 N N . ASN A 1 179 ? -17.677 10.061 -1.111 1.00 65.94 179 ASN A N 1
ATOM 1521 C CA . ASN A 1 179 ? -18.666 9.922 -2.186 1.00 65.94 179 ASN A CA 1
ATOM 1522 C C . ASN A 1 179 ? -19.257 8.506 -2.282 1.00 65.94 179 ASN A C 1
ATOM 1524 O O . ASN A 1 179 ? -20.317 8.328 -2.880 1.00 65.94 179 ASN A O 1
ATOM 1528 N N . CYS A 1 180 ? -18.575 7.498 -1.734 1.00 55.31 180 CYS A N 1
ATOM 1529 C CA . CYS A 1 180 ? -19.058 6.115 -1.699 1.00 55.31 180 CYS A CA 1
ATOM 1530 C C . CYS A 1 180 ? -19.905 5.816 -0.456 1.00 55.31 180 CYS A C 1
ATOM 1532 O O . CYS A 1 180 ? -20.613 4.810 -0.427 1.00 55.31 180 CYS A O 1
ATOM 1534 N N . SER A 1 181 ? -19.862 6.688 0.551 1.00 45.81 181 SER A N 1
ATOM 1535 C CA . SER A 1 181 ? -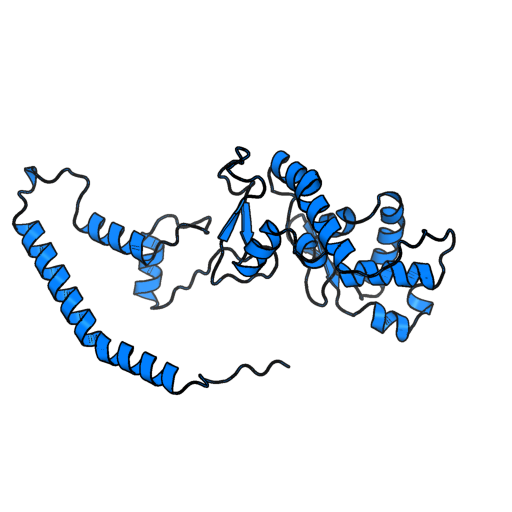20.657 6.600 1.767 1.00 45.81 181 SER A CA 1
ATOM 1536 C C . SER A 1 181 ? -21.751 7.671 1.766 1.00 45.81 181 SER A C 1
ATOM 1538 O O . SER A 1 181 ? -21.510 8.858 1.957 1.00 45.81 181 SER A O 1
ATOM 1540 N N . GLY A 1 182 ? -23.007 7.251 1.619 1.00 40.81 182 GLY A N 1
ATOM 1541 C CA . GLY A 1 182 ? -24.131 8.040 2.118 1.00 40.81 182 GLY A CA 1
ATOM 1542 C C . GLY A 1 182 ? -24.133 8.005 3.645 1.00 40.81 182 GLY A C 1
ATOM 1543 O O . GLY A 1 182 ? -24.981 7.334 4.219 1.00 40.81 182 GLY A O 1
ATOM 1544 N N . TYR A 1 183 ? -23.164 8.655 4.297 1.00 39.31 183 TYR A N 1
ATOM 1545 C CA . TYR A 1 183 ? -23.093 8.719 5.754 1.00 39.31 183 TYR A CA 1
ATOM 1546 C C . TYR A 1 183 ? -22.876 10.140 6.260 1.00 39.31 183 TYR A C 1
ATOM 1548 O O . TYR A 1 183 ? -21.969 10.868 5.861 1.00 39.31 183 TYR A O 1
ATOM 1556 N N . THR A 1 184 ? -23.773 10.498 7.168 1.00 36.66 184 THR A N 1
ATOM 1557 C CA . THR A 1 184 ? -23.808 11.714 7.962 1.00 36.66 184 THR A CA 1
ATOM 1558 C C . THR A 1 184 ? -22.535 11.817 8.795 1.00 36.66 184 THR A C 1
ATOM 1560 O O . THR A 1 184 ? -22.195 10.896 9.535 1.00 36.66 184 THR A O 1
ATOM 1563 N N . ARG A 1 185 ? -21.841 12.952 8.696 1.00 34.75 185 ARG A N 1
ATOM 1564 C CA . ARG A 1 185 ? -20.783 13.329 9.636 1.00 34.75 185 ARG A CA 1
ATOM 1565 C C . ARG A 1 185 ? -21.432 13.454 11.020 1.00 34.75 185 ARG A C 1
ATOM 1567 O O . ARG A 1 185 ? -22.238 14.357 11.217 1.00 34.75 185 ARG A O 1
ATOM 1574 N N . LEU A 1 186 ? -21.148 12.516 11.918 1.00 39.22 186 LEU A N 1
ATOM 1575 C CA . LEU A 1 186 ? -21.660 12.512 13.288 1.00 39.22 186 LEU A CA 1
ATOM 1576 C C . LEU A 1 186 ? -20.590 13.054 14.234 1.00 39.22 186 LEU A C 1
ATOM 1578 O O . LEU A 1 186 ? -19.410 12.731 14.108 1.00 39.22 186 LEU A O 1
ATOM 1582 N N . GLU A 1 187 ? -21.030 13.936 15.123 1.00 37.12 187 GLU A N 1
ATOM 1583 C CA . GLU A 1 187 ? -20.218 14.602 16.136 1.00 37.12 187 GLU A CA 1
ATOM 1584 C C . GLU A 1 187 ? -19.689 13.582 17.151 1.00 37.12 187 GLU A C 1
ATOM 1586 O O . GLU A 1 187 ? -20.367 12.608 17.472 1.00 37.12 187 GLU A O 1
ATOM 1591 N N . VAL A 1 188 ? -18.466 13.798 17.639 1.00 37.41 188 VAL A N 1
ATOM 1592 C CA . VAL A 1 188 ? -17.833 12.953 18.659 1.00 37.41 188 VAL A CA 1
ATOM 1593 C C . VAL A 1 188 ? -18.569 13.168 19.990 1.00 37.41 188 VAL A C 1
ATOM 1595 O O . VAL A 1 188 ? -18.508 14.281 20.513 1.00 37.41 188 VAL A O 1
ATOM 1598 N N . PRO A 1 189 ? -19.262 12.160 20.552 1.00 42.19 189 PRO A N 1
ATOM 1599 C CA . PRO A 1 189 ? -19.936 12.304 21.838 1.00 42.19 189 PRO A CA 1
ATOM 1600 C C . PRO A 1 189 ? -18.918 12.389 22.982 1.00 42.19 189 PRO A C 1
ATOM 1602 O O . PRO A 1 189 ? -17.886 11.718 22.955 1.00 42.19 189 PRO A O 1
ATOM 1605 N N . GLU A 1 190 ? -19.226 13.191 24.002 1.00 44.00 190 GLU A N 1
ATOM 1606 C CA . GLU A 1 190 ? -18.365 13.409 25.178 1.00 44.00 190 GLU A CA 1
ATOM 1607 C C . GLU A 1 190 ? -18.325 12.202 26.146 1.00 44.00 190 GLU A C 1
ATOM 1609 O O . GLU A 1 190 ? -17.437 12.131 26.995 1.00 44.00 190 GLU A O 1
ATOM 1614 N N . ASP A 1 191 ? -19.215 11.215 25.969 1.00 52.56 191 ASP A N 1
ATOM 1615 C CA . ASP A 1 191 ? -19.326 10.006 26.796 1.00 52.56 191 ASP A CA 1
ATOM 1616 C C . ASP A 1 191 ? -19.032 8.717 25.998 1.00 52.56 191 ASP A C 1
ATOM 1618 O O . ASP A 1 191 ? -19.351 8.615 24.810 1.00 52.56 191 ASP A O 1
ATOM 1622 N N . ILE A 1 192 ? -18.480 7.684 26.658 1.00 56.25 192 ILE A N 1
ATOM 1623 C CA . ILE A 1 192 ? -18.319 6.331 26.084 1.00 56.25 192 ILE A CA 1
ATOM 1624 C C . ILE A 1 192 ? -19.705 5.674 25.985 1.00 56.25 192 ILE A C 1
ATOM 1626 O O . ILE A 1 192 ? -20.115 4.884 26.836 1.00 56.25 192 ILE A O 1
ATOM 1630 N N . THR A 1 193 ? -20.458 6.041 24.953 1.00 66.25 193 THR A N 1
ATOM 1631 C CA . THR A 1 193 ? -21.763 5.461 24.632 1.00 66.25 193 THR A CA 1
ATOM 1632 C C . THR A 1 193 ? -21.615 4.211 23.759 1.00 66.25 193 THR A C 1
ATOM 1634 O O . THR A 1 193 ? -20.565 3.941 23.165 1.00 66.25 193 THR A O 1
ATOM 1637 N N . GLU A 1 194 ? -22.693 3.431 23.657 1.00 69.25 194 GLU A N 1
ATOM 1638 C CA . GLU A 1 194 ? -22.824 2.353 22.667 1.00 69.25 194 GLU A CA 1
ATOM 1639 C C . GLU A 1 194 ? -22.512 2.857 21.247 1.00 69.25 194 GLU A C 1
ATOM 1641 O O . GLU A 1 194 ? -21.774 2.212 20.503 1.00 69.25 194 GLU A O 1
ATOM 1646 N N . GLU A 1 195 ? -22.988 4.057 20.904 1.00 71.31 195 GLU A N 1
ATOM 1647 C CA . GLU A 1 195 ? -22.736 4.704 19.612 1.00 71.31 195 GLU A CA 1
ATOM 1648 C C . GLU A 1 195 ? -21.248 4.993 19.388 1.00 71.31 195 GLU A C 1
ATOM 1650 O O . GLU A 1 195 ? -20.713 4.691 18.320 1.00 71.31 195 GLU A O 1
ATOM 1655 N N . PHE A 1 196 ? -20.545 5.504 20.404 1.00 73.38 196 PHE A N 1
ATOM 1656 C CA . PHE A 1 196 ? -19.108 5.759 20.304 1.00 73.38 196 PHE A CA 1
ATOM 1657 C C . PHE A 1 196 ? -18.301 4.460 20.162 1.00 73.38 196 PHE A C 1
ATOM 1659 O O . PHE A 1 196 ? -17.331 4.382 19.407 1.00 73.38 196 PHE A O 1
ATOM 1666 N N . THR A 1 197 ? -18.733 3.400 20.841 1.00 75.38 197 THR A N 1
ATOM 1667 C CA . THR A 1 197 ? -18.118 2.073 20.731 1.00 75.38 197 THR A CA 1
ATOM 1668 C C . THR A 1 197 ? -18.302 1.483 19.331 1.00 75.38 197 THR A C 1
ATOM 1670 O O . THR A 1 197 ? -17.345 0.973 18.742 1.00 75.38 197 THR A O 1
ATOM 1673 N N . LEU A 1 198 ? -19.508 1.595 18.769 1.00 79.44 198 LEU A N 1
ATOM 1674 C CA . LEU A 1 198 ? -19.808 1.184 17.397 1.00 79.44 198 LEU A CA 1
ATOM 1675 C C . LEU A 1 198 ? -18.987 1.977 16.375 1.00 79.44 198 LEU A C 1
ATOM 1677 O O . LEU A 1 198 ? -18.451 1.384 15.442 1.00 79.44 198 LEU A O 1
ATOM 1681 N N . TYR A 1 199 ? -18.789 3.276 16.603 1.00 79.81 199 TYR A N 1
ATOM 1682 C CA . TYR A 1 199 ? -17.917 4.105 15.772 1.00 79.81 199 TYR A CA 1
ATOM 1683 C C . TYR A 1 199 ? -16.465 3.593 15.747 1.00 79.81 199 TYR A C 1
ATOM 1685 O O . TYR A 1 199 ? -15.869 3.439 14.678 1.00 79.81 199 TYR A O 1
ATOM 1693 N N . LEU A 1 200 ? -15.889 3.253 16.906 1.00 83.81 200 LEU A N 1
ATOM 1694 C CA . LEU A 1 200 ? -14.537 2.679 16.967 1.00 83.81 200 LEU A CA 1
ATOM 1695 C C . LEU A 1 200 ? -14.460 1.308 16.273 1.00 83.81 200 LEU A C 1
ATOM 1697 O O . LEU A 1 200 ? -13.468 1.004 15.606 1.00 83.81 200 LEU A O 1
ATOM 1701 N N . ILE A 1 201 ? -15.508 0.490 16.406 1.00 86.50 201 ILE A N 1
ATOM 1702 C CA . ILE A 1 201 ? -15.641 -0.800 15.716 1.00 86.50 201 ILE A CA 1
ATOM 1703 C C . ILE A 1 201 ? -15.679 -0.614 14.198 1.00 86.50 201 ILE A C 1
ATOM 1705 O O . ILE A 1 201 ? -15.013 -1.368 13.481 1.00 86.50 201 ILE A O 1
ATOM 1709 N N . ASP A 1 202 ? -16.430 0.371 13.709 1.00 84.38 202 ASP A N 1
ATOM 1710 C CA . ASP A 1 202 ? -16.528 0.686 12.287 1.00 84.38 202 ASP A CA 1
ATOM 1711 C C . ASP A 1 202 ? -15.160 1.061 11.722 1.00 84.38 202 ASP A C 1
ATOM 1713 O O . ASP A 1 202 ? -14.724 0.450 10.748 1.00 84.38 202 ASP A O 1
ATOM 1717 N N . ILE A 1 203 ? -14.419 1.946 12.397 1.00 84.81 203 ILE A N 1
ATOM 1718 C CA . ILE A 1 203 ? -13.054 2.309 11.989 1.00 84.81 203 ILE A CA 1
ATOM 1719 C C . ILE A 1 203 ? -12.149 1.077 11.903 1.00 84.81 203 ILE A C 1
ATOM 1721 O O . ILE A 1 203 ? -11.425 0.893 10.922 1.00 84.81 203 ILE A O 1
ATOM 1725 N N . VAL A 1 204 ? -12.156 0.226 12.934 1.00 88.19 204 VAL A N 1
ATOM 1726 C CA . VAL A 1 204 ? -11.324 -0.985 12.948 1.00 88.19 204 VAL A CA 1
ATOM 1727 C C . VAL A 1 204 ? -11.705 -1.911 11.795 1.00 88.19 204 VAL A C 1
ATOM 1729 O O . VAL A 1 204 ? -10.817 -2.424 11.120 1.00 88.19 204 VAL A O 1
ATOM 1732 N N . SER A 1 205 ? -13.000 -2.090 11.541 1.00 85.75 205 SER A N 1
ATOM 1733 C CA . SER A 1 205 ? -13.511 -2.974 10.488 1.00 85.75 205 SER A CA 1
ATOM 1734 C C . SER A 1 205 ? -13.218 -2.444 9.081 1.00 85.75 205 SER A C 1
ATOM 1736 O O . SER A 1 205 ? -12.945 -3.227 8.175 1.00 85.75 205 SER A O 1
ATOM 1738 N N . GLU A 1 206 ? -13.249 -1.124 8.892 1.00 84.94 206 GLU A N 1
ATOM 1739 C CA . GLU A 1 206 ? -12.930 -0.472 7.618 1.00 84.94 206 GLU A CA 1
ATOM 1740 C C . GLU A 1 206 ? -11.433 -0.487 7.295 1.00 84.94 206 GLU A C 1
ATOM 1742 O O . GLU A 1 206 ? -11.058 -0.530 6.125 1.00 84.94 206 GLU A O 1
ATOM 1747 N N . CYS A 1 207 ? -10.572 -0.426 8.314 1.00 86.06 207 CYS A N 1
ATOM 1748 C CA . CYS A 1 207 ? -9.129 -0.278 8.125 1.00 86.06 207 CYS A CA 1
ATOM 1749 C C . CYS A 1 207 ? -8.345 -1.591 8.286 1.00 86.06 207 CYS A C 1
ATOM 1751 O O . CYS A 1 207 ? -7.228 -1.692 7.774 1.00 86.06 207 CYS A O 1
ATOM 1753 N N . LEU A 1 208 ? -8.880 -2.583 9.011 1.00 88.62 208 LEU A N 1
ATOM 1754 C CA . LEU A 1 208 ? -8.228 -3.872 9.262 1.00 88.62 208 LEU A CA 1
ATOM 1755 C C . LEU A 1 208 ? -9.037 -5.020 8.630 1.00 88.62 208 LEU A C 1
ATOM 1757 O O . LEU A 1 208 ? -10.025 -5.468 9.210 1.00 88.62 208 LEU A O 1
ATOM 1761 N N . PRO A 1 209 ? -8.605 -5.566 7.481 1.00 82.94 209 PRO A N 1
ATOM 1762 C CA . PRO A 1 209 ? -9.264 -6.711 6.874 1.00 82.94 209 PRO A CA 1
ATOM 1763 C C . PRO A 1 209 ? -9.032 -7.978 7.699 1.00 82.94 209 PRO A C 1
ATOM 1765 O O . PRO A 1 209 ? -7.930 -8.235 8.195 1.00 82.94 209 PRO A O 1
ATOM 1768 N N . LEU A 1 210 ? -10.062 -8.818 7.785 1.00 85.19 210 LEU A N 1
ATOM 1769 C CA . LEU A 1 210 ? -9.990 -10.087 8.502 1.00 85.19 210 LEU A CA 1
ATOM 1770 C C . LEU A 1 210 ? -8.886 -10.990 7.925 1.00 85.19 210 LEU A C 1
ATOM 1772 O O . LEU A 1 210 ? -8.853 -11.275 6.728 1.00 85.19 210 LEU A O 1
ATOM 1776 N N . GLY A 1 211 ? -7.989 -11.465 8.790 1.00 83.31 211 GLY A N 1
ATOM 1777 C CA . GLY A 1 211 ? -6.911 -12.384 8.425 1.00 83.31 211 GLY A CA 1
ATOM 1778 C C . GLY A 1 211 ? -5.737 -11.747 7.675 1.00 83.31 211 GLY A C 1
ATOM 1779 O O . GLY A 1 211 ? -4.830 -12.473 7.266 1.00 83.31 211 GLY A O 1
ATOM 1780 N N . VAL A 1 212 ? -5.706 -10.418 7.521 1.00 81.12 212 VAL A N 1
ATOM 1781 C CA . VAL A 1 212 ? -4.630 -9.701 6.820 1.00 81.12 212 VAL A CA 1
ATOM 1782 C C . VAL A 1 212 ? -3.937 -8.707 7.754 1.00 81.12 212 VAL A C 1
ATOM 1784 O O . VAL A 1 212 ? -4.574 -7.984 8.515 1.00 81.12 212 VAL A O 1
ATOM 1787 N N . GLY A 1 213 ? -2.602 -8.692 7.720 1.00 86.69 213 GLY A N 1
ATOM 1788 C CA . GLY A 1 213 ? -1.794 -7.799 8.548 1.00 86.69 213 GLY A CA 1
ATOM 1789 C C . GLY A 1 213 ? -1.682 -6.393 7.957 1.00 86.69 213 GLY A C 1
ATOM 1790 O O . GLY A 1 213 ? -1.390 -6.242 6.774 1.00 86.69 213 GLY A O 1
ATOM 1791 N N . VAL A 1 214 ? -1.842 -5.374 8.799 1.00 87.50 214 VAL A N 1
ATOM 1792 C CA . VAL A 1 214 ? -1.746 -3.950 8.446 1.00 87.50 214 VAL A CA 1
ATOM 1793 C C . VAL A 1 214 ? -0.694 -3.255 9.310 1.00 87.50 214 VAL A C 1
ATOM 1795 O O . VAL A 1 214 ? -0.561 -3.544 10.500 1.00 87.50 214 VAL A O 1
ATOM 1798 N N . TYR A 1 215 ? 0.069 -2.321 8.737 1.00 89.75 215 TYR A N 1
ATOM 1799 C CA . TYR A 1 215 ? 1.074 -1.569 9.489 1.00 89.75 215 TYR A CA 1
ATOM 1800 C C . TYR A 1 215 ? 0.427 -0.596 10.483 1.00 89.75 215 TYR A C 1
ATOM 1802 O O . TYR A 1 215 ? -0.333 0.292 10.104 1.00 89.75 215 TYR A O 1
ATOM 1810 N N . GLU A 1 216 ? 0.807 -0.710 11.759 1.00 91.38 216 GLU A N 1
ATOM 1811 C CA . GLU A 1 216 ? 0.227 0.074 12.861 1.00 91.38 216 GLU A CA 1
ATOM 1812 C C . GLU A 1 216 ? 0.322 1.589 12.616 1.00 91.38 216 GLU A C 1
ATOM 1814 O O . GLU A 1 216 ? -0.631 2.324 12.858 1.00 91.38 216 GLU A O 1
ATOM 1819 N N . LYS A 1 217 ? 1.464 2.062 12.097 1.00 88.25 217 LYS A N 1
ATOM 1820 C CA . LYS A 1 217 ? 1.683 3.488 11.814 1.00 88.25 217 LYS A CA 1
ATOM 1821 C C . LYS A 1 217 ? 0.664 4.033 10.807 1.00 88.25 217 LYS A C 1
ATOM 1823 O O . LYS A 1 217 ? 0.179 5.143 10.990 1.00 88.25 217 LYS A O 1
ATOM 1828 N N . ASN A 1 218 ? 0.347 3.253 9.774 1.00 86.12 218 ASN A N 1
ATOM 1829 C CA . ASN A 1 218 ? -0.560 3.673 8.709 1.00 86.12 218 ASN A CA 1
ATOM 1830 C C . ASN A 1 218 ? -2.010 3.693 9.184 1.00 86.12 218 ASN A C 1
ATOM 1832 O O . ASN A 1 218 ? -2.749 4.609 8.842 1.00 86.12 218 ASN A O 1
ATOM 1836 N N . PHE A 1 219 ? -2.399 2.709 9.998 1.00 89.62 219 PHE A N 1
ATOM 1837 C CA . PHE A 1 219 ? -3.713 2.683 10.636 1.00 89.62 219 PHE A CA 1
ATOM 1838 C C . PHE A 1 219 ? -3.957 3.970 11.437 1.00 89.62 219 PHE A C 1
ATOM 1840 O O . PHE A 1 219 ? -4.941 4.664 11.206 1.00 89.62 219 PHE A O 1
ATOM 1847 N N . PHE A 1 220 ? -3.019 4.347 12.314 1.00 88.38 220 PHE A N 1
ATOM 1848 C CA . PHE A 1 220 ? -3.165 5.561 13.123 1.00 88.38 220 PHE A CA 1
ATOM 1849 C C . PHE A 1 220 ? -3.069 6.861 12.314 1.00 88.38 220 PHE A C 1
ATOM 1851 O O . PHE A 1 220 ? -3.604 7.865 12.763 1.00 88.38 220 PHE A O 1
ATOM 1858 N N . SER A 1 221 ? -2.427 6.865 11.139 1.00 82.56 221 SER A N 1
ATOM 1859 C CA . SER A 1 221 ? -2.366 8.066 10.290 1.00 82.56 221 SER A CA 1
ATOM 1860 C C . SER A 1 221 ? -3.679 8.413 9.585 1.00 82.56 221 SER A C 1
ATOM 1862 O O . SER A 1 221 ? -3.771 9.498 9.024 1.00 82.56 221 SER A O 1
ATOM 1864 N N . LEU A 1 222 ? -4.671 7.512 9.585 1.00 79.25 222 LEU A N 1
ATOM 1865 C CA . LEU A 1 222 ? -6.000 7.801 9.027 1.00 79.25 222 LEU A CA 1
ATOM 1866 C C . LEU A 1 222 ? -6.961 8.440 10.036 1.00 79.25 222 LEU A C 1
ATOM 1868 O O . LEU A 1 222 ? -8.097 8.742 9.683 1.00 79.25 222 LEU A O 1
ATOM 1872 N N . LEU A 1 223 ? -6.541 8.582 11.291 1.00 79.38 223 LEU A N 1
ATOM 1873 C CA . LEU A 1 223 ? -7.388 9.055 12.378 1.00 79.38 223 LEU A CA 1
ATOM 1874 C C . LEU A 1 223 ? -7.122 10.534 12.649 1.00 79.38 223 LEU A C 1
ATOM 1876 O O . LEU A 1 223 ? -5.987 10.991 12.529 1.00 79.38 223 LEU A O 1
ATOM 1880 N N . GLU A 1 224 ? -8.157 11.262 13.061 1.00 75.00 224 GLU A N 1
ATOM 1881 C CA . GLU A 1 224 ? -8.006 12.628 13.571 1.00 75.00 224 GLU A CA 1
ATOM 1882 C C . GLU A 1 224 ? -7.194 12.608 14.877 1.00 75.00 224 GLU A C 1
ATOM 1884 O O . GLU A 1 224 ? -7.369 11.694 15.692 1.00 75.00 224 GLU A O 1
ATOM 1889 N N . ASP A 1 225 ? -6.321 13.601 15.086 1.00 72.56 225 ASP A N 1
ATOM 1890 C CA . ASP A 1 225 ? -5.341 13.619 16.187 1.00 72.56 225 ASP A CA 1
ATOM 1891 C C . ASP A 1 225 ? -5.980 13.382 17.567 1.00 72.56 225 ASP A C 1
ATOM 1893 O O . ASP A 1 225 ? -5.455 12.607 18.375 1.00 72.56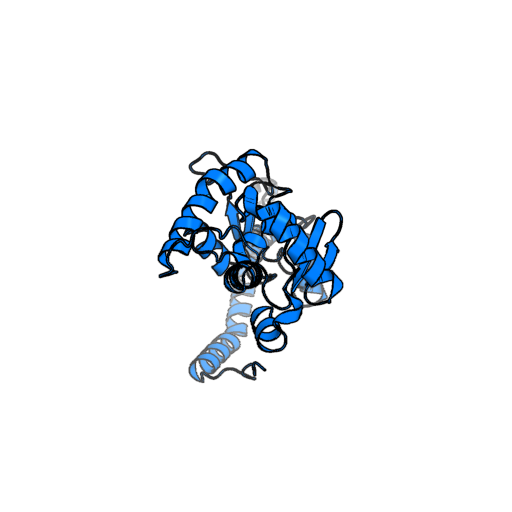 225 ASP A O 1
ATOM 1897 N N . ASP A 1 226 ? -7.160 13.959 17.799 1.00 74.69 226 ASP A N 1
ATOM 1898 C CA . ASP A 1 226 ? -7.895 13.865 19.064 1.00 74.69 226 ASP A CA 1
ATOM 1899 C C . ASP A 1 226 ? -8.441 12.449 19.337 1.00 74.69 226 ASP A C 1
ATOM 1901 O O . ASP A 1 226 ? -8.599 12.038 20.488 1.00 74.69 226 ASP A O 1
ATOM 1905 N N . SER A 1 227 ? -8.658 11.648 18.289 1.00 75.62 227 SER A N 1
ATOM 1906 C CA . SER A 1 227 ? -9.173 10.274 18.393 1.00 75.62 227 SER A CA 1
ATOM 1907 C C . SER A 1 227 ? -8.075 9.221 18.618 1.00 75.62 227 SER A C 1
ATOM 1909 O O . SER A 1 227 ? -8.349 8.106 19.080 1.00 75.62 227 SER A O 1
ATOM 1911 N N . ILE A 1 228 ? -6.806 9.557 18.346 1.00 80.00 228 ILE A N 1
ATOM 1912 C CA . ILE A 1 228 ? -5.671 8.621 18.434 1.00 80.00 228 ILE A CA 1
ATOM 1913 C C . ILE A 1 228 ? -5.474 8.048 19.851 1.00 80.00 228 ILE A C 1
ATOM 1915 O O . ILE A 1 228 ? -5.256 6.833 19.966 1.00 80.00 228 ILE A O 1
ATOM 1919 N N . PRO A 1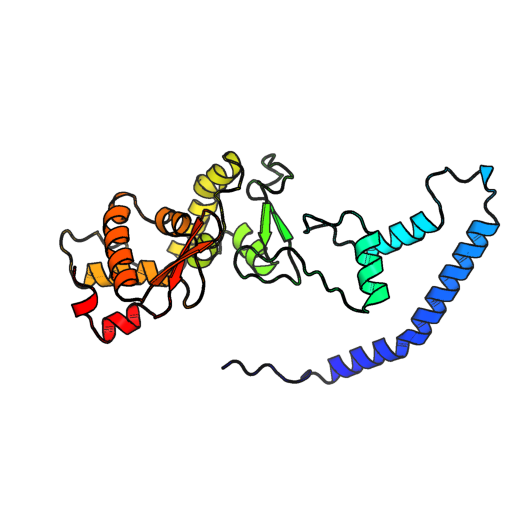 229 ? -5.500 8.842 20.945 1.00 79.31 229 PRO A N 1
ATOM 1920 C CA . PRO A 1 229 ? -5.327 8.313 22.298 1.00 79.31 229 PRO A CA 1
ATOM 1921 C C . PRO A 1 229 ? -6.390 7.270 22.654 1.00 79.31 229 PRO A C 1
ATOM 1923 O O . PRO A 1 229 ? -6.046 6.199 23.160 1.00 79.31 229 PRO A O 1
ATOM 1926 N N . LEU A 1 230 ? -7.651 7.547 22.316 1.00 80.44 230 LEU A N 1
ATOM 1927 C CA . LEU A 1 230 ? -8.783 6.651 22.550 1.00 80.44 230 LEU A CA 1
ATOM 1928 C C . LEU A 1 230 ? -8.651 5.372 21.722 1.00 80.44 230 LEU A C 1
ATOM 1930 O O . LEU A 1 230 ? -8.709 4.273 22.276 1.00 80.44 230 LEU A O 1
ATOM 1934 N N . MET A 1 231 ? -8.338 5.487 20.429 1.00 87.38 231 MET A N 1
ATOM 1935 C CA . MET A 1 231 ? -8.131 4.314 19.579 1.00 87.38 231 MET A CA 1
ATOM 1936 C C . MET A 1 231 ? -6.972 3.436 20.076 1.00 87.38 231 MET A C 1
ATOM 1938 O O . MET A 1 231 ? -7.044 2.210 20.020 1.00 87.38 231 MET A O 1
ATOM 1942 N N . LYS A 1 232 ? -5.901 4.016 20.634 1.00 87.62 232 LYS A N 1
ATOM 1943 C CA . LYS A 1 232 ? -4.821 3.226 21.256 1.00 87.62 232 LYS A CA 1
ATOM 1944 C C . LYS A 1 232 ? -5.306 2.419 22.458 1.00 87.62 232 LYS A C 1
ATOM 1946 O O . LYS A 1 232 ? -4.829 1.300 22.655 1.00 87.62 232 LYS A O 1
ATOM 1951 N N . ILE A 1 233 ? -6.198 2.975 23.276 1.00 84.25 233 ILE A N 1
ATOM 1952 C CA . ILE A 1 233 ? -6.803 2.261 24.408 1.00 84.25 233 ILE A CA 1
ATOM 1953 C C . ILE A 1 233 ? -7.686 1.130 23.871 1.00 84.25 233 ILE A C 1
ATOM 1955 O O . ILE A 1 233 ? -7.517 -0.019 24.280 1.00 84.25 233 ILE A O 1
ATOM 1959 N N . PHE A 1 234 ? -8.525 1.424 22.880 1.00 87.38 234 PHE A N 1
ATOM 1960 C CA . PHE A 1 234 ? -9.403 0.449 22.240 1.00 87.38 234 PHE A CA 1
ATOM 1961 C C . PHE A 1 234 ? -8.631 -0.727 21.623 1.00 87.38 234 PHE A C 1
ATOM 1963 O O . PHE A 1 234 ? -8.869 -1.886 21.960 1.00 87.38 234 PHE A O 1
ATOM 1970 N N . ILE A 1 235 ? -7.602 -0.450 20.816 1.00 90.44 235 ILE A N 1
ATOM 1971 C CA . ILE A 1 235 ? -6.724 -1.474 20.231 1.00 90.44 235 ILE A CA 1
ATOM 1972 C C . ILE A 1 235 ? -6.043 -2.317 21.318 1.00 90.44 235 ILE A C 1
ATOM 1974 O O . ILE A 1 235 ? -5.912 -3.529 21.154 1.00 90.44 235 ILE A O 1
ATOM 1978 N N . LYS A 1 236 ? -5.636 -1.733 22.456 1.00 87.62 236 LYS A N 1
ATOM 1979 C CA . LYS A 1 236 ? -5.088 -2.514 23.582 1.00 87.62 236 LYS A CA 1
ATOM 1980 C C . LYS A 1 236 ? -6.116 -3.484 24.160 1.00 87.62 236 LYS A C 1
ATOM 1982 O O . LYS A 1 236 ? -5.737 -4.611 24.479 1.00 87.62 236 LYS A O 1
ATOM 1987 N N . VAL A 1 237 ? -7.381 -3.079 24.284 1.00 84.06 237 VAL A N 1
ATOM 1988 C CA . VAL A 1 237 ? -8.470 -3.967 24.720 1.00 84.06 237 VAL A CA 1
ATOM 1989 C C . VAL A 1 237 ? -8.661 -5.105 23.718 1.00 84.06 237 VAL A C 1
ATOM 1991 O O . VAL A 1 237 ? -8.660 -6.271 24.115 1.00 84.06 237 VAL A O 1
ATOM 1994 N N . LEU A 1 238 ? -8.709 -4.803 22.418 1.00 88.06 238 LEU A N 1
ATOM 1995 C CA . LEU A 1 238 ? -8.826 -5.821 21.367 1.00 88.06 238 LEU A CA 1
ATOM 1996 C C . LEU A 1 238 ? -7.633 -6.790 21.341 1.00 88.06 238 LEU A C 1
ATOM 1998 O O . LEU A 1 238 ? -7.817 -7.987 21.120 1.00 88.06 238 LEU A O 1
ATOM 2002 N N . ILE A 1 239 ? -6.419 -6.305 21.623 1.00 89.56 239 ILE A N 1
ATOM 2003 C CA . ILE A 1 239 ? -5.217 -7.144 21.734 1.00 89.56 239 ILE A CA 1
ATOM 2004 C C . ILE A 1 239 ? -5.267 -8.037 22.971 1.00 89.56 239 ILE A C 1
ATOM 2006 O O . ILE A 1 239 ? -5.024 -9.241 22.872 1.00 89.56 239 ILE A O 1
ATOM 2010 N N . LYS A 1 240 ? -5.592 -7.471 24.140 1.00 85.31 240 LYS A N 1
ATOM 2011 C CA . LYS A 1 240 ? -5.699 -8.219 25.404 1.00 85.31 240 LYS A CA 1
ATOM 2012 C C . LYS A 1 240 ? -6.656 -9.400 25.261 1.00 85.31 240 LYS A C 1
ATOM 2014 O O . LYS A 1 240 ? -6.390 -10.480 25.782 1.00 85.31 240 LYS A O 1
ATOM 2019 N N . ASN A 1 241 ? -7.732 -9.191 24.515 1.00 80.62 241 ASN A N 1
ATOM 2020 C CA . ASN A 1 241 ? -8.764 -10.184 24.289 1.00 80.62 241 ASN A CA 1
ATOM 2021 C C . ASN A 1 241 ? -8.577 -11.019 23.008 1.00 80.62 241 ASN A C 1
ATOM 2023 O O . ASN A 1 241 ? 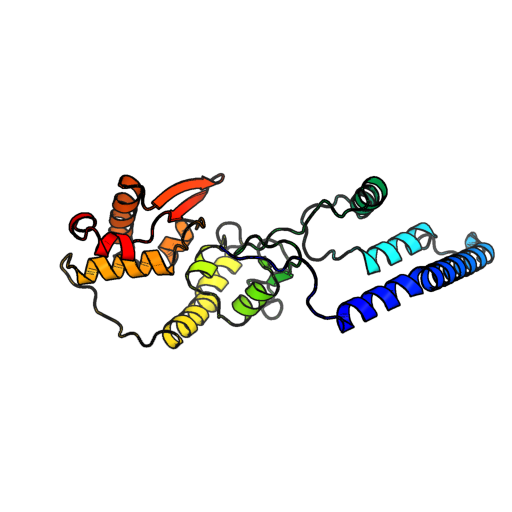-9.480 -11.758 22.633 1.00 80.62 241 ASN A O 1
ATOM 2027 N N . LYS A 1 242 ? -7.409 -10.951 22.354 1.00 86.88 242 LYS A N 1
ATOM 2028 C CA . LYS A 1 242 ? -7.046 -11.775 21.182 1.00 86.88 242 LYS A CA 1
ATOM 2029 C C . LYS A 1 242 ? -7.932 -11.584 19.938 1.00 86.88 242 LYS A C 1
ATOM 2031 O O . LYS A 1 242 ? -7.922 -12.436 19.056 1.00 86.88 242 LYS A O 1
ATOM 2036 N N . VAL A 1 243 ? -8.638 -10.460 19.834 1.00 88.06 243 VAL A N 1
ATOM 2037 C CA . VAL A 1 243 ? -9.375 -10.060 18.619 1.00 88.06 243 VAL A CA 1
ATOM 2038 C C . VAL A 1 243 ? -8.396 -9.543 17.569 1.00 88.06 243 VAL A C 1
ATOM 2040 O O . VAL A 1 243 ? -8.485 -9.878 16.388 1.00 88.06 243 VAL A O 1
ATOM 2043 N N . ILE A 1 244 ? -7.410 -8.764 18.024 1.00 93.12 244 ILE A N 1
ATOM 2044 C CA . ILE A 1 244 ? -6.288 -8.289 17.217 1.00 93.12 244 ILE A CA 1
ATOM 2045 C C . ILE A 1 244 ? -5.001 -8.913 17.740 1.00 93.12 244 ILE A C 1
ATOM 2047 O O . ILE A 1 244 ? -4.701 -8.865 18.930 1.00 93.12 244 ILE A O 1
ATOM 2051 N N . PHE A 1 245 ? -4.181 -9.437 16.841 1.00 92.12 245 PHE A N 1
ATOM 2052 C CA . PHE A 1 245 ? -2.814 -9.823 17.155 1.00 92.12 245 PHE A CA 1
ATOM 2053 C C . PHE A 1 245 ? -1.863 -8.714 16.737 1.00 92.12 245 PHE A C 1
ATOM 2055 O O . PHE A 1 245 ? -1.900 -8.233 15.605 1.00 92.12 245 PHE A O 1
ATOM 2062 N N . LYS A 1 246 ? -0.981 -8.330 17.660 1.00 93.50 246 LYS A N 1
ATOM 2063 C CA . LYS A 1 246 ? 0.111 -7.401 17.390 1.00 93.50 246 LYS A CA 1
ATOM 2064 C C . LYS A 1 246 ? 1.425 -8.162 17.347 1.00 93.50 246 LYS A C 1
ATOM 2066 O O . LYS A 1 246 ? 1.802 -8.804 18.324 1.00 93.50 246 LYS A O 1
ATOM 2071 N N . PHE A 1 247 ? 2.140 -8.054 16.236 1.00 91.69 247 PHE A N 1
ATOM 2072 C CA . PHE A 1 247 ? 3.453 -8.675 16.073 1.00 91.69 247 PHE A CA 1
ATOM 2073 C C . PHE A 1 247 ? 4.404 -7.765 15.302 1.00 91.69 247 PHE A C 1
ATOM 2075 O O . PHE A 1 247 ? 4.008 -6.746 14.734 1.00 91.69 247 PHE A O 1
ATOM 2082 N N . LYS A 1 248 ? 5.691 -8.117 15.318 1.00 89.56 248 LYS A N 1
ATOM 2083 C CA . LYS A 1 248 ? 6.724 -7.390 14.581 1.00 89.56 248 LYS A CA 1
ATOM 2084 C C . LYS A 1 248 ? 7.047 -8.091 13.272 1.00 89.56 248 LYS A C 1
ATOM 2086 O O . LYS A 1 248 ? 7.235 -9.303 13.250 1.00 89.56 248 LYS A O 1
ATOM 2091 N N . ASN A 1 249 ? 7.197 -7.305 12.215 1.00 80.56 249 ASN A N 1
ATOM 2092 C CA . ASN A 1 249 ? 7.853 -7.715 10.981 1.00 80.56 249 ASN A CA 1
ATOM 2093 C C . ASN A 1 249 ? 9.082 -6.817 10.783 1.00 80.56 249 ASN A C 1
ATOM 2095 O O . ASN A 1 249 ? 8.971 -5.632 10.451 1.00 80.56 249 ASN A O 1
ATOM 2099 N N . GLY A 1 250 ? 10.259 -7.350 11.118 1.00 84.38 250 GLY A N 1
ATOM 2100 C CA . GLY A 1 250 ? 11.481 -6.559 11.254 1.00 84.38 250 GLY A CA 1
ATOM 2101 C C . GLY A 1 250 ? 11.345 -5.481 12.339 1.00 84.38 250 GLY A C 1
ATOM 2102 O O . GLY A 1 250 ? 11.097 -5.783 13.505 1.00 84.38 250 GLY A O 1
ATOM 2103 N N . LYS A 1 251 ? 11.506 -4.207 11.956 1.00 82.81 251 LYS A N 1
ATOM 2104 C CA . LYS A 1 251 ? 11.371 -3.046 12.861 1.00 82.81 251 LYS A CA 1
ATOM 2105 C C . LYS A 1 251 ? 9.943 -2.485 12.953 1.00 82.81 251 LYS A C 1
ATOM 2107 O O . LYS A 1 251 ? 9.723 -1.535 13.698 1.00 82.81 251 LYS A O 1
ATOM 2112 N N . LYS A 1 252 ? 8.987 -3.031 12.194 1.00 84.56 252 LYS A N 1
ATOM 2113 C CA . LYS A 1 252 ? 7.632 -2.478 12.047 1.00 84.56 252 LYS A CA 1
ATOM 2114 C C . LYS A 1 252 ? 6.627 -3.291 12.852 1.00 84.56 252 LYS A C 1
ATOM 2116 O O . LYS A 1 252 ? 6.727 -4.516 12.903 1.00 84.56 252 LYS A O 1
ATOM 2121 N N . ASN A 1 253 ? 5.655 -2.611 13.454 1.00 91.62 253 ASN A N 1
ATOM 2122 C CA . ASN A 1 253 ? 4.535 -3.255 14.133 1.00 91.62 253 ASN A CA 1
ATOM 2123 C C . ASN A 1 253 ? 3.391 -3.491 13.141 1.00 91.62 253 ASN A C 1
ATOM 2125 O O . ASN A 1 253 ? 3.035 -2.590 12.379 1.00 91.62 253 ASN A O 1
ATOM 2129 N N . ILE A 1 254 ? 2.816 -4.687 13.190 1.00 91.19 254 ILE A N 1
ATOM 2130 C CA . ILE A 1 254 ? 1.677 -5.109 12.381 1.00 91.19 254 ILE A CA 1
ATOM 2131 C C . ILE A 1 254 ? 0.509 -5.441 13.310 1.00 91.19 254 ILE A C 1
ATOM 2133 O O . ILE A 1 254 ? 0.704 -6.083 14.345 1.00 91.19 254 ILE A O 1
ATOM 2137 N N . LEU A 1 255 ? -0.684 -4.988 12.929 1.00 92.81 255 LEU A N 1
ATOM 2138 C CA . LEU A 1 255 ? -1.969 -5.345 13.521 1.00 92.81 255 LEU A CA 1
ATOM 2139 C C . LEU A 1 255 ? -2.670 -6.342 12.595 1.00 92.81 255 LEU A C 1
ATOM 2141 O O . LEU A 1 255 ? -2.732 -6.122 11.389 1.00 92.81 255 LEU A O 1
ATOM 2145 N N . LEU A 1 256 ? -3.181 -7.435 13.150 1.00 91.12 256 LEU A N 1
ATOM 2146 C CA . LEU A 1 256 ? -3.882 -8.484 12.413 1.00 91.12 256 LEU A CA 1
ATOM 2147 C C . LEU A 1 256 ? -5.208 -8.784 13.096 1.00 91.12 256 LEU A C 1
ATOM 2149 O O . LEU A 1 256 ? -5.218 -9.278 14.222 1.00 91.12 256 LEU A O 1
ATOM 2153 N N . LEU A 1 257 ? -6.307 -8.515 12.401 1.00 90.44 257 LEU A N 1
ATOM 2154 C CA . LEU A 1 257 ? -7.648 -8.815 12.881 1.00 90.44 257 LEU A CA 1
ATOM 2155 C C . LEU A 1 257 ? -7.961 -10.305 12.672 1.00 90.44 257 LEU A C 1
ATOM 2157 O O . LEU A 1 257 ? -7.833 -10.810 11.557 1.00 90.44 257 LEU A O 1
ATOM 2161 N N . GLN A 1 258 ? -8.338 -11.017 13.735 1.00 89.00 258 GLN A N 1
ATOM 2162 C CA . GLN A 1 258 ? -8.669 -12.453 13.693 1.00 89.00 258 GLN A CA 1
ATOM 2163 C C . GLN A 1 258 ? -10.167 -12.735 13.779 1.00 89.00 258 GLN A C 1
ATOM 2165 O O . GLN A 1 258 ? -10.620 -13.773 13.303 1.00 89.00 258 GLN A O 1
ATOM 2170 N N . GLU A 1 259 ? -10.931 -11.818 14.360 1.00 85.38 259 GLU A N 1
ATOM 2171 C CA . GLU A 1 259 ? -12.380 -11.916 14.483 1.00 85.38 259 GLU A CA 1
ATOM 2172 C C . GLU A 1 259 ? -13.007 -10.566 14.140 1.00 85.38 259 GLU A C 1
ATOM 2174 O O . GLU A 1 259 ? -12.438 -9.522 14.449 1.00 85.38 259 GLU A O 1
ATOM 2179 N N . ASP A 1 260 ? -14.165 -10.594 13.483 1.00 83.88 260 ASP A N 1
ATOM 2180 C CA . ASP A 1 260 ? -14.923 -9.393 13.138 1.00 83.88 260 ASP A CA 1
ATOM 2181 C C . ASP A 1 260 ? -15.448 -8.708 14.423 1.00 83.88 260 ASP A C 1
ATOM 2183 O O . ASP A 1 260 ? -16.261 -9.306 15.143 1.00 83.88 260 ASP A O 1
ATOM 2187 N N . PRO A 1 261 ? -15.025 -7.463 14.726 1.00 82.38 261 PRO A N 1
ATOM 2188 C CA . PRO A 1 261 ? -15.438 -6.764 15.933 1.00 82.38 261 PRO A CA 1
ATOM 2189 C C . PRO A 1 261 ? -16.940 -6.467 15.963 1.00 82.38 261 PRO A C 1
ATOM 2191 O O . PRO A 1 261 ? -17.507 -6.429 17.052 1.00 82.38 261 PRO A O 1
ATOM 2194 N N . LYS A 1 262 ? -17.608 -6.316 14.807 1.00 83.12 262 LYS A N 1
ATOM 2195 C CA . LYS A 1 262 ? -19.067 -6.118 14.744 1.00 83.12 262 LYS A CA 1
ATOM 2196 C C . LYS A 1 262 ? -19.805 -7.359 15.216 1.00 83.12 262 LYS A C 1
ATOM 2198 O O . LYS A 1 262 ? -20.711 -7.270 16.043 1.00 83.12 262 LYS A O 1
ATOM 2203 N N . LEU A 1 263 ? -19.393 -8.528 14.722 1.00 80.44 263 LEU A N 1
ATOM 2204 C CA . LEU A 1 263 ? -19.971 -9.804 15.148 1.00 80.44 263 LEU A CA 1
ATOM 2205 C C . LEU A 1 263 ? -19.687 -10.077 16.626 1.00 80.44 263 LEU A C 1
ATOM 2207 O O . LEU A 1 263 ? -20.548 -10.604 17.331 1.00 80.44 263 LEU A O 1
ATOM 2211 N N . LEU A 1 264 ? -18.499 -9.709 17.107 1.00 82.00 264 LEU A N 1
ATOM 2212 C CA . LEU A 1 264 ? -18.149 -9.854 18.515 1.00 82.00 264 LEU A CA 1
ATOM 2213 C C . LEU A 1 264 ? -18.990 -8.933 19.409 1.00 82.00 264 LEU A C 1
ATOM 2215 O O . LEU A 1 264 ? -19.487 -9.385 20.439 1.00 82.00 264 LEU A O 1
ATOM 2219 N N . PHE A 1 265 ? -19.211 -7.683 18.998 1.00 80.31 265 PHE A N 1
ATOM 2220 C CA . PHE A 1 265 ? -20.045 -6.725 19.726 1.00 80.31 265 PHE A CA 1
ATOM 2221 C C . PHE A 1 265 ? -21.495 -7.195 19.839 1.00 80.31 265 PHE A C 1
ATOM 2223 O O . PHE A 1 265 ? -22.052 -7.194 20.931 1.00 80.31 265 PHE A O 1
ATOM 2230 N N . GLN A 1 266 ? -22.075 -7.716 18.753 1.00 79.56 266 GLN A N 1
ATOM 2231 C CA . GLN A 1 266 ? -23.426 -8.295 18.772 1.00 79.56 266 GLN A CA 1
ATOM 2232 C C . GLN A 1 266 ? -23.565 -9.463 19.758 1.00 79.56 266 GLN A C 1
ATOM 2234 O O . GLN A 1 266 ? -24.620 -9.652 20.358 1.00 79.56 266 GLN A O 1
ATOM 2239 N N . ARG A 1 267 ? -22.509 -10.270 19.915 1.00 81.19 267 ARG A N 1
ATOM 2240 C CA . ARG A 1 267 ? -22.506 -11.420 20.832 1.00 81.19 267 ARG A CA 1
ATOM 2241 C C . ARG A 1 267 ? -22.233 -11.013 22.275 1.00 81.19 267 ARG A C 1
ATOM 2243 O O . ARG A 1 267 ? -22.711 -11.687 23.185 1.00 81.19 267 ARG A O 1
ATOM 2250 N N . ASN A 1 268 ? -21.426 -9.976 22.491 1.00 75.81 268 ASN A N 1
ATOM 2251 C CA . ASN A 1 268 ? -20.995 -9.559 23.819 1.00 75.81 268 ASN A CA 1
ATOM 2252 C C . ASN A 1 268 ? -20.682 -8.047 23.875 1.00 75.81 268 ASN A C 1
ATOM 2254 O O . ASN A 1 268 ? -19.514 -7.664 23.826 1.00 75.81 268 ASN A O 1
ATOM 2258 N N . PRO A 1 269 ? -21.697 -7.174 24.018 1.00 68.62 269 PRO A N 1
ATOM 2259 C CA . PRO A 1 269 ? -21.507 -5.718 24.018 1.00 68.62 269 PRO A CA 1
ATOM 2260 C C . PRO A 1 269 ? -20.635 -5.239 25.187 1.00 68.62 269 PRO A C 1
ATOM 2262 O O . PRO A 1 269 ? -19.751 -4.403 25.015 1.00 68.62 269 PRO A O 1
ATOM 2265 N N . ASN A 1 270 ? -20.820 -5.852 26.365 1.00 68.19 270 ASN A N 1
ATOM 2266 C CA . ASN A 1 270 ? -20.093 -5.561 27.612 1.00 68.19 270 ASN A CA 1
ATOM 2267 C C . ASN A 1 270 ? -18.568 -5.707 27.494 1.00 68.19 270 ASN A C 1
ATOM 2269 O O . ASN A 1 270 ? -17.829 -5.220 28.340 1.00 68.19 270 ASN A O 1
ATOM 2273 N N . PHE A 1 271 ? -18.092 -6.377 26.447 1.00 66.69 271 PHE A N 1
ATOM 2274 C CA . PHE A 1 271 ? -16.679 -6.555 26.145 1.00 66.69 271 PHE A CA 1
ATOM 2275 C C . PHE A 1 271 ? -15.958 -5.255 25.759 1.00 66.69 271 PHE A C 1
ATOM 2277 O O . PHE A 1 271 ? -14.740 -5.165 25.924 1.00 66.69 271 PHE A O 1
ATOM 2284 N N . PHE A 1 272 ? -16.688 -4.282 25.207 1.00 65.06 272 PHE A N 1
ATOM 2285 C CA . PHE A 1 272 ? -16.112 -3.097 24.569 1.00 65.06 272 PHE A CA 1
ATOM 2286 C C . PHE A 1 272 ? -16.269 -1.807 25.381 1.00 65.06 272 PHE A C 1
ATOM 2288 O O . PHE A 1 272 ? -15.622 -0.816 25.047 1.00 65.06 272 PHE A O 1
ATOM 2295 N N . TYR A 1 273 ? -17.072 -1.821 26.446 1.00 61.97 273 TYR A N 1
ATOM 2296 C CA . TYR A 1 273 ? -17.169 -0.700 27.378 1.00 61.97 273 TYR A CA 1
ATOM 2297 C C . TYR A 1 273 ? -15.922 -0.694 28.275 1.00 61.97 273 TYR A C 1
ATOM 2299 O O . TYR A 1 273 ? -15.631 -1.687 28.949 1.00 61.97 273 TYR A O 1
ATOM 2307 N N . ILE A 1 274 ? -15.149 0.393 28.203 1.00 54.03 274 ILE A N 1
ATOM 2308 C CA . ILE A 1 274 ? -13.865 0.596 28.899 1.00 54.03 274 ILE A CA 1
ATOM 2309 C C . ILE A 1 274 ? -14.081 1.478 30.120 1.00 54.03 274 ILE A C 1
ATOM 2311 O O . ILE A 1 274 ? -14.757 2.515 29.959 1.00 54.03 274 ILE A O 1
#